Protein AF-A0A820HMF0-F1 (afdb_monomer_lite)

pLDDT: mean 74.09, std 16.1, range [28.45, 95.81]

Secondary structure (DSSP, 8-state):
-HHHHHHHHHSPPP-THHHHHHHH----------S-TTTTTSTT--GGGSPTTHHHHHHHHHHHHHHHHHHHTTS-TTSGGGPPPEEEEEETTTEEEEEEHHHHHHHHHHHHHHHHHHHHHHHHHHHHHHHH----S-SGGGGGGGSS-HHHHHHHHHHHHHHHHHHHHHHHHHHHHHHHHHHHHH-TTTT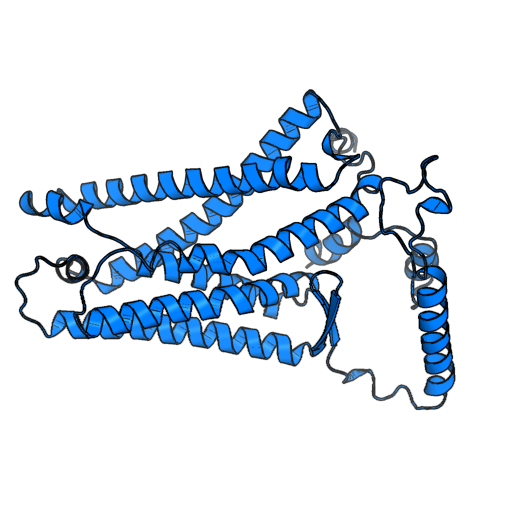TT-HHHHIIIIIHHHHHHHHHHHHHHHHHHHHHHHHHHHTS-GGGHHHHTT---HHHHHHHHHHHHHHHHHHHHHS--GGGHHHHHHHHHHHHHHHHHHHHHHHHHHTT----SHHHHHHHHHHTHHHHHHHHHHHHHHHHHHTTT--GGG-TTSTT--

Foldseek 3Di:
DVVLVCVVVLVDDDDPVCCCCVVPVDDDDDDDDFQFLLCPPHPNVDPVVDDPCPVVVVVVVVVVVVVCVVVCVPPDPPCPVPDFDWFWDDFVVPDTDIDGPVVLLVLLVVLLVLLVVLLVVLLVVLVVVLVPDPDPPLDQSNVLVVDPHSSVVLVVLLVLLLVLQVVLQVQLQVQLVVLLVVCCVVPPCPCLVPLLVNCVSRVVSSVVSSVVSSVVSVVVVLVVVLVVCVVPDPVCNVSSVVHDSPSSNLSSVSVNLSVLSVCVVPVPDSVSSLSSVLCVQSSVQSSVVSVVVVVCVVVVPDDDDDCSPVSNVVSVVSNVVRVSSVSSRVCSRCSNVPDVPVPPPPVPPD

Radius of gyration: 26.38 Å; chains: 1; bounding box: 62×55×85 Å

Structure (mmCIF, N/CA/C/O backbone):
data_AF-A0A820HMF0-F1
#
_entry.id   AF-A0A820HMF0-F1
#
loop_
_atom_site.group_PDB
_atom_site.id
_atom_site.type_symbol
_atom_site.label_atom_id
_atom_site.label_alt_id
_atom_site.label_comp_id
_atom_site.label_asym_id
_atom_site.label_entity_id
_atom_site.label_seq_id
_atom_site.pdbx_PDB_ins_code
_atom_site.Cartn_x
_atom_site.Cartn_y
_atom_site.Cartn_z
_atom_site.occupancy
_atom_site.B_iso_or_equiv
_atom_site.auth_seq_id
_atom_site.auth_comp_id
_atom_site.auth_asym_id
_atom_site.auth_atom_id
_atom_site.pdbx_PDB_model_num
ATOM 1 N N . ASN A 1 1 ? 4.683 21.284 10.804 1.00 40.94 1 ASN A N 1
ATOM 2 C CA . ASN A 1 1 ? 4.383 20.559 12.064 1.00 40.94 1 ASN A CA 1
ATOM 3 C C . ASN A 1 1 ? 3.043 20.885 12.728 1.00 40.94 1 ASN A C 1
ATOM 5 O O . ASN A 1 1 ? 2.486 19.985 13.337 1.00 40.94 1 ASN A O 1
ATOM 9 N N . VAL A 1 2 ? 2.450 22.075 12.557 1.00 35.31 2 VAL A N 1
ATOM 10 C CA . VAL A 1 2 ? 1.132 22.411 13.157 1.00 35.31 2 VAL A CA 1
ATOM 11 C C . VAL A 1 2 ? -0.047 21.632 12.541 1.00 35.31 2 VAL A C 1
ATOM 13 O O . VAL A 1 2 ? -0.986 21.273 13.243 1.00 35.31 2 VAL A O 1
ATOM 16 N N . ILE A 1 3 ? -0.001 21.328 11.239 1.00 30.17 3 ILE A N 1
ATOM 17 C CA . ILE A 1 3 ? -1.072 20.584 10.548 1.00 30.17 3 ILE A CA 1
ATOM 18 C C . ILE A 1 3 ? -1.089 19.110 10.990 1.00 30.17 3 ILE A C 1
ATOM 20 O O . ILE A 1 3 ? -2.144 18.587 11.332 1.00 30.17 3 ILE A O 1
ATOM 24 N N . LEU A 1 4 ? 0.081 18.470 11.093 1.00 29.92 4 LEU A N 1
ATOM 25 C CA . LEU A 1 4 ? 0.213 17.076 11.543 1.00 29.92 4 LEU A CA 1
ATOM 26 C C . LEU A 1 4 ? -0.151 16.876 13.022 1.00 29.92 4 LEU A C 1
ATOM 28 O O . LEU A 1 4 ? -0.721 15.848 13.355 1.00 29.92 4 LEU A O 1
ATOM 32 N N . GLN A 1 5 ? 0.087 17.864 13.892 1.00 33.44 5 GLN A N 1
ATOM 33 C CA . GLN A 1 5 ? -0.408 17.827 15.278 1.00 33.44 5 GLN A CA 1
ATOM 34 C C . GLN A 1 5 ? -1.926 18.027 15.378 1.00 33.44 5 GLN A C 1
ATOM 36 O O . GLN A 1 5 ? -2.546 17.580 16.340 1.00 33.44 5 GLN A O 1
ATOM 41 N N . LYS A 1 6 ? -2.540 18.696 14.392 1.00 34.31 6 LYS A N 1
ATOM 42 C CA . LYS A 1 6 ? -3.991 18.881 14.352 1.00 34.31 6 LYS A CA 1
ATOM 43 C C . LYS A 1 6 ? -4.713 17.656 13.811 1.00 34.31 6 LYS A C 1
ATOM 45 O O . LYS A 1 6 ? -5.769 17.374 14.344 1.00 34.31 6 LYS A O 1
ATOM 50 N N . ILE A 1 7 ? -4.175 16.910 12.845 1.00 34.53 7 ILE A N 1
ATOM 51 C CA . ILE A 1 7 ? -4.844 15.736 12.240 1.00 34.53 7 ILE A CA 1
ATOM 52 C C . ILE A 1 7 ? -5.387 14.715 13.275 1.00 34.53 7 ILE A C 1
ATOM 54 O O . ILE A 1 7 ? -6.556 14.348 13.153 1.00 34.53 7 ILE A O 1
ATOM 58 N N . PRO A 1 8 ? -4.657 14.334 14.348 1.00 40.34 8 PRO A N 1
ATOM 59 C CA . PRO A 1 8 ? -5.192 13.464 15.402 1.00 40.34 8 PRO A CA 1
ATOM 60 C C . PRO A 1 8 ? -6.440 14.028 16.094 1.00 40.34 8 PRO A C 1
ATOM 62 O O . PRO A 1 8 ? -7.288 13.279 16.560 1.00 40.34 8 PRO A O 1
ATOM 65 N N . ARG A 1 9 ? -6.579 15.357 16.148 1.00 43.09 9 ARG A N 1
ATOM 66 C CA . ARG A 1 9 ? -7.686 16.061 16.810 1.00 43.09 9 ARG A CA 1
ATOM 67 C C . ARG A 1 9 ? -9.017 15.938 16.058 1.00 43.09 9 ARG A C 1
ATOM 69 O O . ARG A 1 9 ? -10.054 16.088 16.685 1.00 43.09 9 ARG A O 1
ATOM 76 N N . TRP A 1 10 ? -8.993 15.676 14.748 1.00 39.88 10 TRP A N 1
ATOM 77 C CA . TRP A 1 10 ? -10.200 15.542 13.909 1.00 39.88 10 TRP A CA 1
ATOM 78 C C . TRP A 1 10 ? -10.740 14.110 13.897 1.00 39.88 10 TRP A C 1
ATOM 80 O O . TRP A 1 10 ? -11.904 13.897 13.584 1.00 39.88 10 TRP A O 1
ATOM 90 N N . LEU A 1 11 ? -9.889 13.143 14.244 1.00 42.03 11 LEU A N 1
ATOM 91 C CA . LEU A 1 11 ? -10.214 11.718 14.330 1.00 42.03 11 LEU A CA 1
ATOM 92 C C . LEU A 1 11 ? -10.430 11.250 15.779 1.00 42.03 11 LEU A C 1
ATOM 94 O O . LEU A 1 11 ? -10.715 10.076 16.000 1.00 42.03 11 LEU A O 1
ATOM 98 N N . ARG A 1 12 ? -10.263 12.138 16.771 1.00 52.38 12 ARG A N 1
ATOM 99 C CA . ARG A 1 12 ? -10.460 11.804 18.185 1.00 52.38 12 ARG A CA 1
ATOM 100 C C . ARG A 1 12 ? -11.949 11.671 18.493 1.00 52.38 12 ARG A C 1
ATOM 102 O O . ARG A 1 12 ? -12.708 12.630 18.358 1.00 52.38 12 ARG A O 1
ATOM 109 N N . PHE A 1 13 ? -12.329 10.476 18.932 1.00 57.34 13 PHE A N 1
ATOM 110 C CA . PHE A 1 13 ? -13.571 10.236 19.653 1.00 57.34 13 PHE A CA 1
ATOM 111 C C . PHE A 1 13 ? -13.609 11.132 20.894 1.00 57.34 13 PHE A C 1
ATOM 113 O O . PHE A 1 13 ? -12.585 11.266 21.563 1.00 57.34 13 PHE A O 1
ATOM 120 N N . ARG A 1 14 ? -14.761 11.758 21.162 1.00 66.12 14 ARG A N 1
ATOM 121 C CA . ARG A 1 14 ? -14.958 12.561 22.369 1.00 66.12 14 ARG A CA 1
ATOM 122 C C . ARG A 1 14 ? -15.615 11.723 23.451 1.00 66.12 14 ARG A C 1
ATOM 124 O O . ARG A 1 14 ? -16.719 11.229 23.243 1.00 66.12 14 ARG A O 1
ATOM 131 N N . SER A 1 15 ? -14.948 11.618 24.590 1.00 75.62 15 SER A N 1
ATOM 132 C CA . SER A 1 15 ? -15.437 10.948 25.794 1.00 75.62 15 SER A CA 1
ATOM 133 C C . SER A 1 15 ? -15.261 11.859 27.008 1.00 75.62 15 SER A C 1
ATOM 135 O O . SER A 1 15 ? -14.566 12.876 26.943 1.00 75.62 15 SER A O 1
ATOM 137 N N . ASP A 1 16 ? -15.844 11.483 28.144 1.00 79.25 16 ASP A N 1
ATOM 138 C CA . ASP A 1 16 ? -15.651 12.223 29.396 1.00 79.25 16 ASP A CA 1
ATOM 139 C C . ASP A 1 16 ? -14.173 12.261 29.824 1.00 79.25 16 ASP A C 1
ATOM 141 O O . ASP A 1 16 ? -13.738 13.204 30.492 1.00 79.25 16 ASP A O 1
ATOM 145 N N . TYR A 1 17 ? -13.362 11.291 29.379 1.00 79.69 17 TYR A N 1
ATOM 146 C CA . TYR A 1 17 ? -11.916 11.284 29.602 1.00 79.69 17 TYR A CA 1
ATOM 147 C C . TYR A 1 17 ? -11.216 12.511 28.998 1.00 79.69 17 TYR A C 1
ATOM 149 O O . TYR A 1 17 ? -10.240 13.007 29.571 1.00 79.69 17 TYR A O 1
ATOM 157 N N . ASP A 1 18 ? -11.732 13.070 27.898 1.00 74.25 18 ASP A N 1
ATOM 158 C CA . ASP A 1 18 ? -11.155 14.268 27.287 1.00 74.25 18 ASP A CA 1
ATOM 159 C C . ASP A 1 18 ? -11.161 15.467 28.235 1.00 74.25 18 ASP A C 1
ATOM 161 O O . ASP A 1 18 ? -10.236 16.275 28.178 1.00 74.25 18 ASP A O 1
ATOM 165 N N . ILE A 1 19 ? -12.143 15.581 29.135 1.00 81.06 19 ILE A N 1
ATOM 166 C CA . ILE A 1 19 ? -12.172 16.649 30.144 1.00 81.06 19 ILE A CA 1
ATOM 167 C C . ILE A 1 19 ? -10.981 16.485 31.095 1.00 81.06 19 ILE A C 1
ATOM 169 O O . ILE A 1 19 ? -10.260 17.442 31.375 1.00 81.06 19 ILE A O 1
ATOM 173 N N . PHE A 1 20 ? -10.705 15.263 31.548 1.00 79.50 20 PHE A N 1
ATOM 174 C CA . PHE A 1 20 ? -9.585 14.984 32.449 1.00 79.50 20 PHE A CA 1
ATOM 175 C C . PHE A 1 20 ? -8.221 15.183 31.781 1.00 79.50 20 PHE A C 1
ATOM 177 O O . PHE A 1 20 ? -7.299 15.721 32.401 1.00 79.50 20 PHE A O 1
ATOM 184 N N . ASN A 1 21 ? -8.098 14.806 30.511 1.00 76.75 21 ASN A N 1
ATOM 185 C CA . ASN A 1 21 ? -6.862 14.965 29.757 1.00 76.75 21 ASN A CA 1
ATOM 186 C C . ASN A 1 21 ? -6.623 16.430 29.346 1.00 76.75 21 ASN A C 1
ATOM 188 O O . ASN A 1 21 ? -5.558 16.984 29.602 1.00 76.75 21 ASN A O 1
ATOM 192 N N . LEU A 1 22 ? -7.617 17.090 28.741 1.00 73.06 22 LEU A N 1
ATOM 193 C CA . LEU A 1 22 ? -7.471 18.441 28.183 1.00 73.06 22 LEU A CA 1
ATOM 194 C C . LEU A 1 22 ? -7.542 19.541 29.240 1.00 73.06 22 LEU A 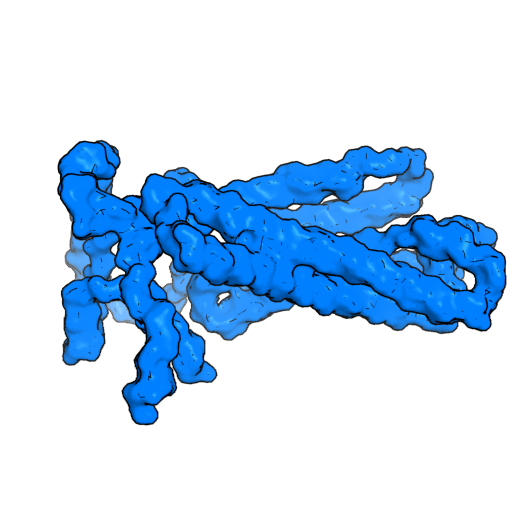C 1
ATOM 196 O O . LEU A 1 22 ? -6.809 20.521 29.128 1.00 73.06 22 LEU A O 1
ATOM 200 N N . SER A 1 23 ? -8.432 19.419 30.228 1.00 76.38 23 SER A N 1
ATOM 201 C CA . SER A 1 23 ? -8.633 20.471 31.234 1.00 76.38 23 SER A CA 1
ATOM 202 C C . SER A 1 23 ? -7.718 20.314 32.443 1.00 76.38 23 SER A C 1
ATOM 204 O O . SER A 1 23 ? -7.422 21.306 33.103 1.00 76.38 23 SER A O 1
ATOM 206 N N . TYR A 1 24 ? -7.252 19.094 32.729 1.00 73.31 24 TYR A N 1
ATOM 207 C CA . TYR A 1 24 ? -6.488 18.804 33.946 1.00 73.31 24 TYR A CA 1
ATOM 208 C C . TYR A 1 24 ? -5.139 18.118 33.701 1.00 73.31 24 TYR A C 1
ATOM 210 O O . TYR A 1 24 ? -4.469 17.767 34.673 1.00 73.31 24 TYR A O 1
ATOM 218 N N . SER A 1 25 ? -4.723 17.931 32.441 1.00 76.94 25 SER A N 1
ATOM 219 C CA . SER A 1 25 ? -3.448 17.296 32.062 1.00 76.94 25 SER A CA 1
ATOM 220 C C . SER A 1 25 ? -3.212 15.940 32.740 1.00 76.94 25 SER A C 1
ATOM 222 O O . SER A 1 25 ? -2.073 15.575 33.037 1.00 76.94 25 SER A O 1
ATOM 224 N N . ARG A 1 26 ? -4.286 15.192 33.034 1.00 74.06 26 ARG A N 1
ATOM 225 C CA . ARG A 1 26 ? -4.184 13.882 33.683 1.00 74.06 26 ARG A CA 1
ATOM 226 C C . ARG A 1 26 ? -4.002 12.788 32.642 1.00 74.06 26 ARG A C 1
ATOM 228 O O . ARG A 1 26 ? -4.791 12.674 31.708 1.00 74.06 26 ARG A O 1
ATOM 235 N N . LEU A 1 27 ? -2.975 11.969 32.848 1.00 75.19 27 LEU A N 1
ATOM 236 C CA . LEU A 1 27 ? -2.747 10.744 32.091 1.00 75.19 27 LEU A CA 1
ATOM 237 C C . LEU A 1 27 ? -3.601 9.614 32.676 1.00 75.19 27 LEU A C 1
ATOM 239 O O . LEU A 1 27 ? -3.698 9.460 33.893 1.00 75.19 27 LEU A O 1
ATOM 243 N N . GLY A 1 28 ? -4.205 8.823 31.802 1.00 74.44 28 GLY A N 1
ATOM 244 C CA . GLY A 1 28 ? -5.066 7.704 32.146 1.00 74.44 28 GLY A CA 1
ATOM 245 C C . GLY A 1 28 ? -5.402 6.858 30.922 1.00 74.44 28 GLY A C 1
ATOM 246 O O . GLY A 1 28 ? -4.930 7.115 29.811 1.00 74.44 28 GLY A O 1
ATOM 247 N N . TYR A 1 29 ? -6.217 5.836 31.153 1.00 79.88 29 TYR A N 1
ATOM 248 C CA . TYR A 1 29 ? -6.711 4.939 30.118 1.00 79.88 29 TYR A CA 1
ATOM 249 C C . TYR A 1 29 ? -8.198 5.205 29.880 1.00 79.88 29 TYR A C 1
ATOM 251 O O . TYR A 1 29 ? -8.962 5.305 30.838 1.00 79.88 29 TYR A O 1
ATOM 259 N N . ASP A 1 30 ? -8.588 5.309 28.610 1.00 79.62 30 ASP A N 1
ATOM 260 C CA . ASP A 1 30 ? -9.980 5.444 28.177 1.00 79.62 30 ASP A CA 1
ATOM 261 C C . ASP A 1 30 ? -10.401 4.153 27.474 1.00 79.62 30 ASP A C 1
ATOM 263 O O . ASP A 1 30 ? -9.835 3.790 26.438 1.00 79.62 30 ASP A O 1
ATOM 267 N N . PHE A 1 31 ? -11.348 3.431 28.070 1.00 79.81 31 PHE A N 1
ATOM 268 C CA . PHE A 1 31 ? -11.840 2.159 27.555 1.00 79.81 31 PHE A CA 1
ATOM 269 C C . PHE A 1 31 ? -13.285 2.320 27.103 1.00 79.81 31 PHE A C 1
ATOM 271 O O . PHE A 1 31 ? -14.170 2.608 27.905 1.00 79.81 31 PHE A O 1
ATOM 278 N N . GLY A 1 32 ? -13.530 2.062 25.823 1.00 73.00 32 GLY A N 1
ATOM 279 C CA . GLY A 1 32 ? -14.869 2.006 25.256 1.00 73.00 32 GLY A CA 1
ATOM 280 C C . GLY A 1 32 ? -14.983 0.837 24.292 1.00 73.00 32 GLY A C 1
ATOM 281 O O . GLY A 1 32 ? -14.094 0.614 23.468 1.00 73.00 32 GLY A O 1
ATOM 282 N N . TYR A 1 33 ? -16.070 0.076 24.404 1.00 70.88 33 TYR A N 1
ATOM 283 C CA . TYR A 1 33 ? -16.374 -0.996 23.466 1.00 70.88 33 TYR A CA 1
ATOM 284 C C . TYR A 1 33 ? -17.399 -0.510 22.445 1.00 70.88 33 TYR A C 1
ATOM 286 O O . TYR A 1 33 ? -18.558 -0.283 22.780 1.00 70.88 33 TYR A O 1
ATOM 294 N N . PHE A 1 34 ? -16.969 -0.385 21.190 1.00 67.50 34 PHE A N 1
ATOM 295 C CA . PHE A 1 34 ? -17.828 0.006 20.075 1.00 67.50 34 PHE A CA 1
ATOM 296 C C . PHE A 1 34 ? -17.517 -0.896 18.874 1.00 67.50 34 PHE A C 1
ATOM 298 O O . PHE A 1 34 ? -16.512 -0.707 18.192 1.00 67.50 34 PHE A O 1
ATOM 305 N N . LEU A 1 35 ? -18.341 -1.922 18.641 1.00 64.06 35 LEU A N 1
ATOM 306 C CA . LEU A 1 35 ? -18.174 -2.846 17.505 1.00 64.06 35 LEU A CA 1
ATOM 307 C C . LEU A 1 35 ? -19.028 -2.437 16.298 1.00 64.06 35 LEU A C 1
ATOM 309 O O . LEU A 1 35 ? -18.609 -2.604 15.150 1.00 64.06 35 LEU A O 1
ATOM 313 N N . ASP A 1 36 ? -20.223 -1.913 16.564 1.00 71.00 36 ASP A N 1
ATOM 314 C CA . ASP A 1 36 ? -21.151 -1.457 15.542 1.00 71.00 36 ASP A CA 1
ATOM 315 C C . ASP A 1 36 ? -21.693 -0.083 15.907 1.00 71.00 36 ASP A C 1
ATOM 317 O O . ASP A 1 36 ? -22.563 0.085 16.760 1.00 71.00 36 ASP A O 1
ATOM 321 N N . GLY A 1 37 ? -21.145 0.932 15.257 1.00 70.44 37 GLY A N 1
ATOM 322 C CA . GLY A 1 37 ? -21.612 2.280 15.459 1.00 70.44 37 GLY A CA 1
ATOM 323 C C . GLY A 1 37 ? -23.018 2.523 14.892 1.00 70.44 37 GLY A C 1
ATOM 324 O O . GLY A 1 37 ? -23.615 3.538 15.226 1.00 70.44 37 GLY A O 1
ATOM 325 N N . TYR A 1 38 ? -23.573 1.615 14.078 1.00 73.94 38 TYR A N 1
ATOM 326 C CA . TYR A 1 38 ? -24.961 1.713 13.613 1.00 73.94 38 TYR A CA 1
ATOM 327 C C . TYR A 1 38 ? -25.973 1.546 14.752 1.00 73.94 38 TYR A C 1
ATOM 329 O O . TYR A 1 38 ? -27.027 2.177 14.733 1.00 73.94 38 TYR A O 1
ATOM 337 N N . THR A 1 39 ? -25.670 0.707 15.746 1.00 78.25 39 THR A N 1
ATOM 338 C CA . THR A 1 39 ? -26.584 0.475 16.872 1.00 78.25 39 THR A CA 1
ATOM 339 C C . THR A 1 39 ? -26.446 1.540 17.950 1.00 78.25 39 THR A C 1
ATOM 341 O O . THR A 1 39 ? -27.427 1.860 18.616 1.00 78.25 39 THR A O 1
ATOM 344 N N . TYR A 1 40 ? -25.259 2.130 18.086 1.00 77.00 40 TYR A N 1
ATOM 345 C CA . TYR A 1 40 ? -24.947 3.138 19.095 1.00 77.00 40 TYR A CA 1
ATOM 346 C C . TYR A 1 40 ? -25.886 4.358 19.031 1.00 77.00 40 TYR A C 1
ATOM 348 O O . TYR A 1 40 ? -26.093 4.934 17.965 1.00 77.00 40 TYR A O 1
ATOM 356 N N . HIS A 1 41 ? -26.447 4.767 20.175 1.00 78.38 41 HIS A N 1
ATOM 357 C CA . HIS A 1 41 ? -27.465 5.832 20.278 1.00 78.38 41 HIS A CA 1
ATOM 358 C C . HIS A 1 41 ? -28.727 5.617 19.420 1.00 78.38 41 HIS A C 1
ATOM 360 O O . HIS A 1 41 ? -29.417 6.574 19.060 1.00 78.38 41 HIS A O 1
ATOM 366 N N . THR A 1 42 ? -29.077 4.366 19.121 1.00 80.81 42 THR A N 1
ATOM 367 C CA . THR A 1 42 ? -30.335 4.022 18.446 1.00 80.81 42 THR A CA 1
ATOM 368 C C . THR A 1 42 ? -31.156 3.042 19.288 1.00 80.81 42 THR A C 1
ATOM 370 O O . THR A 1 42 ? -30.615 2.397 20.185 1.00 80.81 42 THR A O 1
ATOM 373 N N . PRO A 1 43 ? -32.451 2.840 18.982 1.00 86.31 43 PRO A N 1
ATOM 374 C CA . PRO A 1 43 ? -33.259 1.795 19.622 1.00 86.31 43 PRO A CA 1
ATOM 375 C C . PRO A 1 43 ? -32.742 0.360 19.407 1.00 86.31 43 PRO A C 1
ATOM 377 O O . PRO A 1 43 ? -33.262 -0.573 20.020 1.00 86.31 43 PRO A O 1
ATOM 380 N N . LEU A 1 44 ? -31.762 0.171 18.513 1.00 84.44 44 LEU A N 1
ATOM 381 C CA . LEU A 1 44 ? -31.105 -1.110 18.257 1.00 84.44 44 LEU A CA 1
ATOM 382 C C . LEU A 1 44 ? -29.990 -1.413 19.268 1.00 84.44 44 LEU A C 1
ATOM 384 O O . LEU A 1 44 ? -29.454 -2.517 19.241 1.00 84.44 44 LEU A O 1
ATOM 388 N N . ASP A 1 45 ? -29.644 -0.475 20.155 1.00 85.69 45 ASP A N 1
ATOM 389 C CA . ASP A 1 45 ? -28.688 -0.688 21.246 1.00 85.69 45 ASP A CA 1
ATOM 390 C C . ASP A 1 45 ? -29.304 -1.562 22.353 1.00 85.69 45 ASP A C 1
ATOM 392 O O . ASP A 1 45 ? -29.787 -1.088 23.381 1.00 85.69 45 ASP A O 1
ATOM 396 N N . GLN A 1 46 ? -29.397 -2.862 22.078 1.00 87.75 46 GLN A N 1
ATOM 397 C CA . GLN A 1 46 ? -30.081 -3.850 22.911 1.00 87.75 46 GLN A CA 1
ATOM 398 C C . GLN A 1 46 ? -29.104 -4.919 23.397 1.00 87.75 46 GLN A C 1
ATOM 400 O O . GLN A 1 46 ? -28.117 -5.216 22.740 1.00 87.75 46 GLN A O 1
ATOM 405 N N . LEU A 1 47 ? -29.418 -5.599 24.504 1.00 85.38 47 LEU A N 1
ATOM 406 C CA . LEU A 1 47 ? -28.573 -6.677 25.044 1.00 85.38 47 LEU A CA 1
ATOM 407 C C . LEU A 1 47 ? -28.244 -7.778 24.019 1.00 85.38 47 LEU A C 1
ATOM 409 O O . LEU A 1 47 ? -27.177 -8.379 24.085 1.00 85.38 47 LEU A O 1
ATOM 413 N N . SER A 1 48 ? -29.129 -8.020 23.050 1.00 84.12 48 SER A N 1
ATOM 414 C CA . SER A 1 48 ? -28.922 -8.998 21.979 1.00 84.12 48 SER A CA 1
ATOM 415 C C . SER A 1 48 ? -27.809 -8.635 20.990 1.00 84.12 48 SER A C 1
ATOM 417 O O . SER A 1 48 ? -27.371 -9.510 20.247 1.00 84.12 48 SER A O 1
ATOM 419 N N . THR A 1 49 ? -27.357 -7.376 20.934 1.00 78.94 49 THR A N 1
ATOM 420 C CA . THR A 1 49 ? -26.250 -6.956 20.054 1.00 78.94 49 THR A CA 1
ATOM 421 C C . THR A 1 49 ? -24.878 -7.211 20.676 1.00 78.94 49 THR A C 1
ATOM 423 O O . THR A 1 49 ? -23.877 -7.260 19.956 1.00 78.94 49 THR A O 1
ATOM 426 N N . PHE A 1 50 ? -24.813 -7.435 21.993 1.00 79.88 50 PHE A N 1
ATOM 427 C CA . PHE A 1 50 ? -23.571 -7.785 22.667 1.00 79.88 50 PHE A CA 1
ATOM 428 C C . PHE A 1 50 ? -23.136 -9.196 22.283 1.00 79.88 50 PHE A C 1
ATOM 430 O O . PHE A 1 50 ? -23.852 -10.180 22.478 1.00 79.88 50 PHE A O 1
ATOM 437 N N . LYS A 1 51 ? -21.906 -9.314 21.779 1.00 80.81 51 LYS A N 1
ATOM 438 C CA . LYS A 1 51 ? -21.291 -10.622 21.575 1.00 80.81 51 LYS A CA 1
ATOM 439 C C . LYS A 1 51 ? -21.043 -11.269 22.941 1.00 80.81 51 LYS A C 1
ATOM 441 O O . LYS A 1 51 ? -20.462 -10.658 23.839 1.00 80.81 51 LYS A O 1
ATOM 446 N N . GLN A 1 52 ? -21.471 -12.520 23.081 1.00 83.62 52 GLN A N 1
ATOM 447 C CA . GLN A 1 52 ? -21.268 -13.292 24.303 1.00 83.62 52 GLN A CA 1
ATOM 448 C C . GLN A 1 52 ? -19.775 -13.355 24.663 1.00 83.62 52 GLN A C 1
ATOM 450 O O . GLN A 1 52 ? -18.929 -13.537 23.788 1.00 83.62 52 GLN A O 1
ATOM 455 N N . GLY A 1 53 ? -19.468 -13.178 25.948 1.00 84.38 53 GLY A N 1
ATOM 456 C CA . GLY A 1 53 ? -18.099 -13.168 26.471 1.00 84.38 53 GLY A CA 1
ATOM 457 C C . GLY A 1 53 ? -17.430 -11.793 26.495 1.00 84.38 53 GLY A C 1
ATOM 458 O O . GLY A 1 53 ? -16.586 -11.577 27.347 1.00 84.38 53 GLY A O 1
ATOM 459 N N . VAL A 1 54 ? -17.861 -10.814 25.688 1.00 84.00 54 VAL A N 1
ATOM 460 C CA . VAL A 1 54 ? -17.164 -9.511 25.583 1.00 84.00 54 VAL A CA 1
ATOM 461 C C . VAL A 1 54 ? -17.035 -8.778 26.918 1.00 84.00 54 VAL A C 1
ATOM 463 O O . VAL A 1 54 ? -15.977 -8.234 27.218 1.00 84.00 54 VAL A O 1
ATOM 466 N N . ILE A 1 55 ? -18.101 -8.753 27.721 1.00 85.31 55 ILE A N 1
ATOM 467 C CA . ILE A 1 55 ? -18.078 -8.087 29.032 1.00 85.31 55 ILE A CA 1
ATOM 468 C C . ILE A 1 55 ? -17.147 -8.833 29.997 1.00 85.31 55 ILE A C 1
ATOM 470 O O . ILE A 1 55 ? -16.420 -8.194 30.753 1.00 85.31 55 ILE A O 1
ATOM 474 N N . GLN A 1 56 ? -17.139 -10.169 29.939 1.00 91.19 56 GLN A N 1
ATOM 475 C CA . GLN A 1 56 ? -16.257 -10.997 30.760 1.00 91.19 56 GLN A CA 1
ATOM 476 C C . GLN A 1 56 ? -14.795 -10.779 30.365 1.00 91.19 56 GLN A C 1
ATOM 478 O O . GLN A 1 56 ? -13.984 -10.446 31.219 1.00 91.19 56 GLN A O 1
ATOM 483 N N . ASP A 1 57 ? -14.486 -10.852 29.069 1.00 87.31 57 ASP A N 1
ATOM 484 C CA . ASP A 1 57 ? -13.144 -10.633 28.532 1.00 87.31 57 ASP A CA 1
ATOM 485 C C . ASP A 1 57 ? -12.630 -9.229 28.884 1.00 87.31 57 ASP A C 1
ATOM 487 O O . ASP A 1 57 ? -11.470 -9.055 29.258 1.00 87.31 57 ASP A O 1
ATOM 491 N N . LEU A 1 58 ? -13.486 -8.204 28.788 1.00 87.44 58 LEU A N 1
ATOM 492 C CA . LEU A 1 58 ? -13.143 -6.847 29.210 1.00 87.44 58 LEU A CA 1
ATOM 493 C C . LEU A 1 58 ? -12.835 -6.797 30.711 1.00 87.44 58 LEU A C 1
ATOM 495 O O . LEU A 1 58 ? -11.826 -6.214 31.102 1.00 87.44 58 LEU A O 1
ATOM 499 N N . GLY A 1 59 ? -13.681 -7.415 31.537 1.00 91.31 59 GLY A N 1
ATOM 500 C CA . GLY A 1 59 ? -13.492 -7.494 32.983 1.00 91.31 59 GLY A CA 1
ATOM 501 C C . GLY A 1 59 ? -12.186 -8.187 33.367 1.00 91.31 59 GLY A C 1
ATOM 502 O O . GLY A 1 59 ? -11.419 -7.637 34.154 1.00 91.31 59 GLY A O 1
ATOM 503 N N . ASP A 1 60 ? -11.893 -9.338 32.764 1.00 92.56 60 ASP A N 1
ATOM 504 C CA . ASP A 1 60 ? -10.683 -10.119 33.027 1.00 92.56 60 ASP A CA 1
ATOM 505 C C . ASP A 1 60 ? -9.422 -9.344 32.613 1.00 92.56 60 ASP A C 1
ATOM 507 O O . ASP A 1 60 ? -8.464 -9.240 33.385 1.00 92.56 60 ASP A O 1
ATOM 511 N N . ASN A 1 61 ? -9.445 -8.709 31.436 1.00 89.56 61 ASN A N 1
ATOM 512 C CA . ASN A 1 61 ? -8.344 -7.870 30.959 1.00 89.56 61 ASN A CA 1
ATOM 513 C C . ASN A 1 61 ? -8.117 -6.645 31.859 1.00 89.56 61 ASN A C 1
ATOM 515 O O . ASN A 1 61 ? -6.975 -6.332 32.206 1.00 89.56 61 ASN A O 1
ATOM 519 N N . LEU A 1 62 ? -9.191 -5.962 32.271 1.00 91.25 62 LEU A N 1
ATOM 520 C CA . LEU A 1 62 ? -9.108 -4.818 33.181 1.00 91.25 62 LEU A CA 1
ATOM 521 C C . LEU A 1 62 ? -8.616 -5.234 34.567 1.00 91.25 62 LEU A C 1
ATOM 523 O O . LEU A 1 62 ? -7.790 -4.535 35.148 1.00 91.25 62 LEU A O 1
ATOM 527 N N . ALA A 1 63 ? -9.074 -6.371 35.090 1.00 92.69 63 ALA A N 1
ATOM 528 C CA . ALA A 1 63 ? -8.637 -6.884 36.382 1.00 92.69 63 ALA A CA 1
ATOM 529 C C . ALA A 1 63 ? -7.131 -7.175 36.387 1.00 92.69 63 ALA A C 1
ATOM 531 O O . ALA A 1 63 ? -6.433 -6.788 37.327 1.00 92.69 63 ALA A O 1
ATOM 532 N N . ILE A 1 64 ? -6.613 -7.796 35.321 1.00 91.06 64 ILE A N 1
ATOM 533 C CA . ILE A 1 64 ? -5.176 -8.043 35.151 1.00 91.06 64 ILE A CA 1
ATOM 534 C C . ILE A 1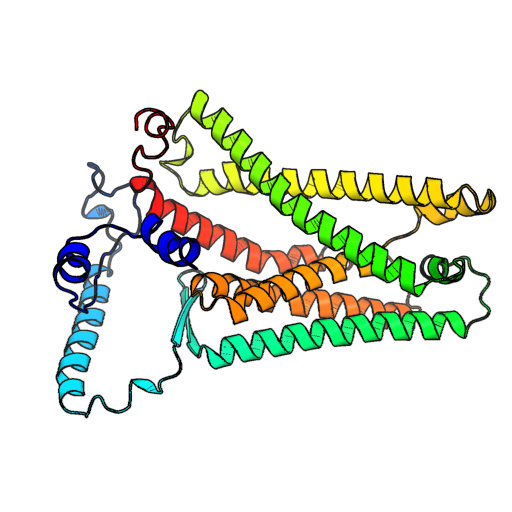 64 ? -4.408 -6.722 35.058 1.00 91.06 64 ILE A C 1
ATOM 536 O O . ILE A 1 64 ? -3.417 -6.549 35.765 1.00 91.06 64 ILE A O 1
ATOM 540 N N . LEU A 1 65 ? -4.875 -5.771 34.242 1.00 87.81 65 LEU A N 1
ATOM 541 C CA . LEU A 1 65 ? -4.241 -4.459 34.105 1.00 87.81 65 LEU A CA 1
ATOM 542 C C . LEU A 1 65 ? -4.173 -3.720 35.447 1.00 87.81 65 LEU A C 1
ATOM 544 O O . LEU A 1 65 ? -3.106 -3.256 35.840 1.00 87.81 65 LEU A O 1
ATOM 548 N N . ILE A 1 66 ? -5.294 -3.631 36.166 1.00 89.75 66 ILE A N 1
ATOM 549 C CA . ILE A 1 66 ? -5.372 -2.971 37.474 1.00 89.75 66 ILE A CA 1
ATOM 550 C C . ILE A 1 66 ? -4.434 -3.660 38.462 1.00 89.75 66 ILE A C 1
ATOM 552 O O . ILE A 1 66 ? -3.677 -2.988 39.160 1.00 89.75 66 ILE A O 1
ATOM 556 N N . ARG A 1 67 ? -4.440 -4.997 38.503 1.00 90.12 67 ARG A N 1
ATOM 557 C CA . ARG A 1 67 ? -3.544 -5.766 39.368 1.00 90.12 67 ARG A CA 1
ATOM 558 C C . ARG A 1 67 ? -2.081 -5.465 39.053 1.00 90.12 67 ARG A C 1
ATOM 560 O O . ARG A 1 67 ? -1.324 -5.212 39.983 1.00 90.12 67 ARG A O 1
ATOM 567 N N . ASN A 1 68 ? -1.695 -5.438 37.780 1.00 86.19 68 ASN A N 1
ATOM 568 C CA . ASN A 1 68 ? -0.325 -5.130 37.376 1.00 86.19 68 ASN A CA 1
ATOM 569 C C . ASN A 1 68 ? 0.064 -3.697 37.743 1.00 86.19 68 ASN A C 1
ATOM 571 O O . ASN A 1 68 ? 1.100 -3.514 38.362 1.00 86.19 68 ASN A O 1
ATOM 575 N N . ILE A 1 69 ? -0.793 -2.701 37.490 1.00 84.44 69 ILE A N 1
ATOM 576 C CA . ILE A 1 69 ? -0.542 -1.306 37.893 1.00 84.44 69 ILE A CA 1
ATOM 577 C C . ILE A 1 69 ? -0.347 -1.195 39.412 1.00 84.44 69 ILE A C 1
ATOM 579 O O . ILE A 1 69 ? 0.532 -0.473 39.881 1.00 84.44 69 ILE A O 1
ATOM 583 N N . LEU A 1 70 ? -1.160 -1.905 40.200 1.00 85.62 70 LEU A N 1
ATOM 584 C CA . LEU A 1 70 ? -1.059 -1.894 41.660 1.00 85.62 70 LEU A CA 1
ATOM 585 C C . LEU A 1 70 ? 0.195 -2.620 42.171 1.00 85.62 70 LEU A C 1
ATOM 587 O O . LEU A 1 70 ? 0.759 -2.195 43.177 1.00 85.62 70 LEU A O 1
ATOM 591 N N . LEU A 1 71 ? 0.638 -3.683 41.490 1.00 83.12 71 LEU A N 1
ATOM 592 C CA . LEU A 1 71 ? 1.840 -4.450 41.838 1.00 83.12 71 LEU A CA 1
ATOM 593 C C . LEU A 1 71 ? 3.138 -3.752 41.392 1.00 83.12 71 LEU A C 1
ATOM 595 O O . LEU A 1 71 ? 4.088 -3.683 42.172 1.00 83.12 71 LEU A O 1
ATOM 599 N N . GLU A 1 72 ? 3.177 -3.202 40.175 1.00 68.88 72 GLU A N 1
ATOM 600 C CA . GLU A 1 72 ? 4.322 -2.476 39.599 1.00 68.88 72 GLU A CA 1
ATOM 601 C C . GLU A 1 72 ? 4.581 -1.138 40.290 1.00 68.88 72 GLU A C 1
ATOM 603 O O . GLU A 1 72 ? 5.705 -0.649 40.266 1.00 68.88 72 GLU A O 1
ATOM 608 N N . ARG A 1 73 ? 3.597 -0.575 41.003 1.00 57.75 73 ARG A N 1
ATOM 609 C CA . ARG A 1 73 ? 3.789 0.624 41.838 1.00 57.75 73 ARG A CA 1
ATOM 610 C C . ARG A 1 73 ? 4.901 0.464 42.892 1.00 57.75 73 ARG A C 1
ATOM 612 O O . ARG A 1 73 ? 5.380 1.469 43.412 1.00 57.75 73 ARG A O 1
ATOM 619 N N . ASN A 1 74 ? 5.318 -0.772 43.189 1.00 54.12 74 ASN A N 1
ATOM 620 C CA . ASN A 1 74 ? 6.416 -1.091 44.105 1.00 54.12 74 ASN A CA 1
ATOM 621 C C . ASN A 1 74 ? 7.799 -1.206 43.429 1.00 54.12 74 ASN A C 1
ATOM 623 O O . ASN A 1 74 ? 8.801 -1.286 44.137 1.00 54.12 74 ASN A O 1
ATOM 627 N N . GLN A 1 75 ? 7.886 -1.214 42.095 1.00 56.06 75 GLN A N 1
ATOM 628 C CA . GLN A 1 75 ? 9.149 -1.217 41.350 1.00 56.06 75 GLN A CA 1
ATOM 629 C C . GLN A 1 75 ? 9.371 0.169 40.730 1.00 56.06 75 GLN A C 1
ATOM 631 O O . GLN A 1 75 ? 8.478 0.753 40.124 1.00 56.06 75 GLN A O 1
ATOM 636 N N . GLN A 1 76 ? 10.548 0.749 40.967 1.00 51.91 76 GLN A N 1
ATOM 637 C CA . GLN A 1 76 ? 10.861 2.129 40.597 1.00 51.91 76 GLN A CA 1
ATOM 638 C C . GLN A 1 76 ? 10.633 2.394 39.101 1.00 51.91 76 GLN A C 1
ATOM 640 O O . GLN A 1 76 ? 11.253 1.781 38.238 1.00 51.91 76 GLN A O 1
ATOM 645 N N . ILE A 1 77 ? 9.791 3.392 38.823 1.00 54.84 77 ILE A N 1
ATOM 646 C CA . ILE A 1 77 ? 9.485 3.990 37.514 1.00 54.84 77 ILE A CA 1
ATOM 647 C C . ILE A 1 77 ? 10.686 4.832 37.022 1.00 54.84 77 ILE A C 1
ATOM 649 O O . ILE A 1 77 ? 10.548 6.005 36.693 1.00 54.84 77 ILE A O 1
ATOM 653 N N . ASN A 1 78 ? 11.895 4.272 37.030 1.00 51.44 78 ASN A N 1
ATOM 654 C CA . ASN A 1 78 ? 13.100 4.971 36.566 1.00 51.44 78 ASN A CA 1
ATOM 655 C C . ASN A 1 78 ? 13.562 4.498 35.174 1.00 51.44 78 ASN A C 1
ATOM 657 O O . ASN A 1 78 ? 14.236 5.259 34.489 1.00 51.44 78 ASN A O 1
ATOM 661 N N . ASP A 1 79 ? 13.109 3.327 34.704 1.00 53.03 79 ASP A N 1
ATOM 662 C CA . ASP A 1 79 ? 13.561 2.721 33.434 1.00 53.03 79 ASP A CA 1
ATOM 663 C C . ASP A 1 79 ? 12.598 2.920 32.240 1.00 53.03 79 ASP A C 1
ATOM 665 O O . ASP A 1 79 ? 12.875 2.479 31.126 1.00 53.03 79 ASP A O 1
ATOM 669 N N . ILE A 1 80 ? 11.454 3.595 32.424 1.00 56.34 80 ILE A N 1
ATOM 670 C CA . ILE A 1 80 ? 10.418 3.718 31.371 1.00 56.34 80 ILE A CA 1
ATOM 671 C C . ILE A 1 80 ? 10.873 4.608 30.198 1.00 56.34 80 ILE A C 1
ATOM 673 O O . ILE A 1 80 ? 10.399 4.443 29.075 1.00 56.34 80 ILE A O 1
ATOM 677 N N . ASN A 1 81 ? 11.819 5.522 30.425 1.00 55.22 81 ASN A N 1
ATOM 678 C CA . ASN A 1 81 ? 12.248 6.479 29.402 1.00 55.22 81 ASN A CA 1
ATOM 679 C C . ASN A 1 81 ? 13.087 5.852 28.268 1.00 55.22 81 ASN A C 1
ATOM 681 O O . ASN A 1 81 ? 13.155 6.451 27.197 1.00 55.22 81 ASN A O 1
ATOM 685 N N . ASP A 1 82 ? 13.642 4.649 28.462 1.00 58.88 82 ASP A N 1
ATOM 686 C CA . ASP A 1 82 ? 14.464 3.939 27.464 1.00 58.88 82 ASP A CA 1
ATOM 687 C C . ASP A 1 82 ? 13.739 2.749 26.801 1.00 58.88 82 ASP A C 1
ATOM 689 O O . ASP A 1 82 ? 14.323 2.006 26.003 1.00 58.88 82 ASP A O 1
ATOM 693 N N . ALA A 1 83 ? 12.452 2.544 27.100 1.00 71.31 83 ALA A N 1
ATOM 694 C CA . ALA A 1 83 ? 11.693 1.429 26.549 1.00 71.31 83 ALA A CA 1
ATOM 695 C C . ALA A 1 83 ? 11.332 1.665 25.069 1.00 71.31 83 ALA A C 1
ATOM 697 O O . ALA A 1 83 ? 10.574 2.573 24.724 1.00 71.31 83 ALA A O 1
ATOM 698 N N . ASP A 1 84 ? 11.852 0.807 24.186 1.00 78.81 84 ASP A N 1
ATOM 699 C CA . ASP A 1 84 ? 11.519 0.796 22.756 1.00 78.81 84 ASP A CA 1
ATOM 700 C C . ASP A 1 84 ? 10.000 0.609 22.556 1.00 78.81 84 ASP A C 1
ATOM 702 O O . ASP A 1 84 ? 9.461 -0.424 22.977 1.00 78.81 84 ASP A O 1
ATOM 706 N N . PRO A 1 85 ? 9.293 1.575 21.933 1.00 81.00 85 PRO A N 1
ATOM 707 C CA . PRO A 1 85 ? 7.844 1.532 21.810 1.00 81.00 85 PRO A CA 1
ATOM 708 C C . PRO A 1 85 ? 7.349 0.249 21.143 1.00 81.00 85 PRO A C 1
ATOM 710 O O . PRO A 1 85 ? 7.861 -0.178 20.105 1.00 81.00 85 PRO A O 1
ATOM 713 N N . LEU A 1 86 ? 6.302 -0.346 21.712 1.00 82.69 86 LEU A N 1
ATOM 714 C CA . LEU A 1 86 ? 5.630 -1.500 21.123 1.00 82.69 86 LEU A CA 1
ATOM 715 C C . LEU A 1 86 ? 4.527 -1.049 20.167 1.00 82.69 86 LEU A C 1
ATOM 717 O O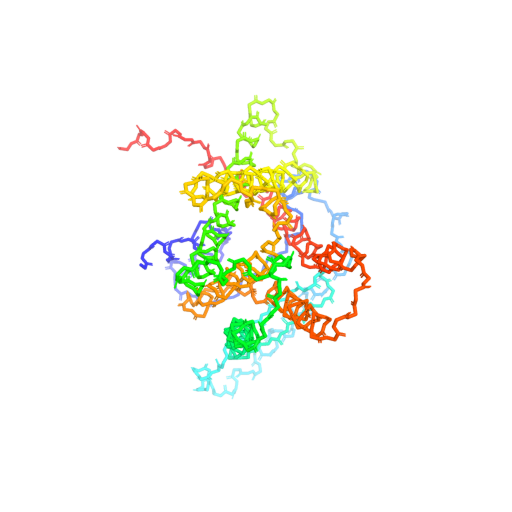 . LEU A 1 86 ? 3.754 -0.133 20.452 1.00 82.69 86 LEU A O 1
ATOM 721 N N . ILE A 1 87 ? 4.454 -1.725 19.027 1.00 79.56 87 ILE A N 1
ATOM 722 C CA . ILE A 1 87 ? 3.391 -1.591 18.043 1.00 79.56 87 ILE A CA 1
ATOM 723 C C . ILE A 1 87 ? 2.470 -2.788 18.209 1.00 79.56 87 ILE A C 1
ATOM 725 O O . ILE A 1 87 ? 2.909 -3.939 18.159 1.00 79.56 87 ILE A O 1
ATOM 729 N N . TYR A 1 88 ? 1.189 -2.488 18.374 1.00 80.56 88 TYR A N 1
ATOM 730 C CA . TYR A 1 88 ? 0.120 -3.466 18.459 1.00 80.56 88 TYR A CA 1
ATOM 731 C C . TYR A 1 88 ? -0.673 -3.408 17.166 1.00 80.56 88 TYR A C 1
ATOM 733 O O . TYR A 1 88 ? -1.095 -2.332 16.736 1.00 80.56 88 TYR A O 1
ATOM 741 N N . PHE A 1 89 ? -0.858 -4.559 16.535 1.00 74.19 89 PHE A N 1
ATOM 742 C CA . PHE A 1 89 ? -1.564 -4.640 15.273 1.00 74.19 89 PHE A CA 1
ATOM 743 C C . PHE A 1 89 ? -2.466 -5.869 15.222 1.00 74.19 89 PHE A C 1
ATOM 745 O O . PHE A 1 89 ? -2.008 -6.984 15.443 1.00 74.19 89 PHE A O 1
ATOM 752 N N . ASP A 1 90 ? -3.739 -5.674 14.894 1.00 74.88 90 ASP A N 1
ATOM 753 C CA . ASP A 1 90 ? -4.700 -6.765 14.748 1.00 74.88 90 ASP A CA 1
ATOM 754 C C . ASP A 1 90 ? -4.794 -7.235 13.289 1.00 74.88 90 ASP A C 1
ATOM 756 O O . ASP A 1 90 ? -5.231 -6.491 12.410 1.00 74.88 90 ASP A O 1
ATOM 760 N N . VAL A 1 91 ? -4.420 -8.492 13.040 1.00 72.12 91 VAL A N 1
ATOM 761 C CA . VAL A 1 91 ? -4.568 -9.162 11.745 1.00 72.12 91 VAL A CA 1
ATOM 762 C C . VAL A 1 91 ? -5.872 -9.946 11.735 1.00 72.12 91 VAL A C 1
ATOM 764 O O . VAL A 1 91 ? -6.016 -10.983 12.392 1.00 72.12 91 VAL A O 1
ATOM 767 N N . LEU A 1 92 ? -6.819 -9.461 10.935 1.00 69.69 92 LEU A N 1
ATOM 768 C CA . LEU A 1 92 ? -8.109 -10.103 10.680 1.00 69.69 92 LEU A CA 1
ATOM 769 C C . LEU A 1 92 ? -8.945 -10.420 11.955 1.00 69.69 92 LEU A C 1
ATOM 771 O O . LEU A 1 92 ? -9.785 -11.316 11.926 1.00 69.69 92 LEU A O 1
ATOM 775 N N . SER A 1 93 ? -8.734 -9.732 13.101 1.00 64.75 93 SER A N 1
ATOM 776 C CA . SER A 1 93 ? -9.380 -10.015 14.419 1.00 64.75 93 SER A CA 1
ATOM 777 C C . SER A 1 93 ? -9.202 -11.432 14.906 1.00 64.75 93 SER A C 1
ATOM 779 O O . SER A 1 93 ? -10.027 -11.969 15.645 1.00 64.75 93 SER A O 1
ATOM 781 N N . ARG A 1 94 ? -8.111 -12.050 14.481 1.00 68.69 94 ARG A N 1
ATOM 782 C CA . ARG A 1 94 ? -7.735 -13.382 14.940 1.00 68.69 94 ARG A CA 1
ATOM 783 C C . ARG A 1 94 ? -6.405 -13.352 15.655 1.00 68.69 94 ARG A C 1
ATOM 785 O O . ARG A 1 94 ? -6.222 -14.112 16.598 1.00 68.69 94 ARG A O 1
ATOM 792 N N . TYR A 1 95 ? -5.503 -12.474 15.226 1.00 77.44 95 TYR A N 1
ATOM 793 C CA . TYR A 1 95 ? -4.143 -12.450 15.729 1.00 77.44 95 TYR A CA 1
ATOM 794 C C . TYR A 1 95 ? -3.719 -11.025 16.057 1.00 77.44 95 TYR A C 1
ATOM 796 O O . TYR A 1 95 ? -3.577 -10.187 15.168 1.00 77.44 95 TYR A O 1
ATOM 804 N N . LEU A 1 96 ? -3.461 -10.777 17.340 1.00 80.31 96 LEU A N 1
ATOM 805 C CA . LEU A 1 96 ? -2.777 -9.574 17.790 1.00 80.31 96 LEU A CA 1
ATOM 806 C C . LEU A 1 96 ? -1.270 -9.777 17.603 1.00 80.31 96 LEU A C 1
ATOM 808 O O . LEU A 1 96 ? -0.643 -10.561 18.313 1.00 80.31 96 LEU A O 1
ATOM 812 N N . MET A 1 97 ? -0.688 -9.078 16.637 1.00 81.56 97 MET A N 1
ATOM 813 C CA . MET A 1 97 ? 0.755 -8.999 16.463 1.00 81.56 97 MET A CA 1
ATOM 814 C C . MET A 1 97 ? 1.314 -7.878 17.333 1.00 81.56 97 MET A C 1
ATOM 816 O O . MET A 1 97 ? 0.840 -6.742 17.287 1.00 81.56 97 MET A O 1
ATOM 820 N N . ILE A 1 98 ? 2.346 -8.210 18.103 1.00 86.00 98 ILE A N 1
ATOM 821 C CA . ILE A 1 98 ? 3.062 -7.277 18.969 1.00 86.00 98 ILE A CA 1
ATOM 822 C C . ILE A 1 98 ? 4.524 -7.302 18.545 1.00 86.00 98 ILE A C 1
ATOM 824 O O . ILE A 1 98 ? 5.150 -8.361 18.526 1.00 86.00 98 ILE A O 1
ATOM 828 N N . TYR A 1 99 ? 5.070 -6.147 18.181 1.00 85.38 99 TYR A N 1
ATOM 829 C CA . TYR A 1 99 ? 6.475 -6.032 17.801 1.00 85.38 99 TYR A CA 1
ATOM 830 C C . TYR A 1 99 ? 7.041 -4.666 18.171 1.00 85.38 99 TYR A C 1
ATOM 832 O O . TYR A 1 99 ? 6.315 -3.687 18.318 1.00 85.38 99 TYR A O 1
ATOM 840 N N . LYS A 1 100 ? 8.362 -4.600 18.328 1.00 88.25 100 LYS A N 1
ATOM 841 C CA . LYS A 1 100 ? 9.064 -3.362 18.665 1.00 88.25 100 LYS A CA 1
ATOM 842 C C . LYS A 1 100 ? 9.129 -2.405 17.474 1.00 88.25 100 LYS A C 1
ATOM 844 O O . LYS A 1 100 ? 9.274 -2.834 16.322 1.00 88.25 100 LYS A O 1
ATOM 849 N N . LEU A 1 101 ? 9.099 -1.103 17.747 1.00 84.44 101 LEU A N 1
ATOM 850 C CA . LEU A 1 101 ? 9.267 -0.055 16.743 1.00 84.44 101 LEU A CA 1
ATOM 851 C C . LEU A 1 101 ? 10.617 -0.173 16.030 1.00 84.44 101 LEU A C 1
ATOM 853 O O . LEU A 1 101 ? 10.667 -0.102 14.799 1.00 84.44 101 LEU A O 1
ATOM 857 N N . SER A 1 102 ? 11.700 -0.442 16.762 1.00 88.00 102 SER A N 1
ATOM 858 C CA . SER A 1 102 ? 13.009 -0.687 16.143 1.00 88.00 102 SER A CA 1
ATOM 859 C C . SER A 1 102 ? 12.979 -1.832 15.121 1.00 88.00 102 SER A C 1
ATOM 861 O O . SER A 1 102 ? 13.547 -1.702 14.035 1.00 88.00 102 SER A O 1
ATOM 863 N N . THR A 1 103 ? 12.258 -2.921 15.412 1.00 88.81 103 THR A N 1
ATOM 864 C CA . THR A 1 103 ? 12.093 -4.067 14.504 1.00 88.81 103 THR A CA 1
ATOM 865 C C . THR A 1 103 ? 11.333 -3.671 13.239 1.00 88.81 103 THR A C 1
ATOM 867 O O . THR A 1 103 ? 11.753 -4.023 12.139 1.00 88.81 103 THR A O 1
ATOM 870 N N . SER A 1 104 ? 10.267 -2.876 13.376 1.00 86.62 104 SER A N 1
ATOM 871 C CA . SER A 1 104 ? 9.521 -2.301 12.246 1.00 86.62 104 SER A CA 1
ATOM 872 C C . SER A 1 104 ? 10.440 -1.522 11.305 1.00 86.62 104 SER A C 1
ATOM 874 O O . SER A 1 104 ? 10.481 -1.773 10.100 1.00 86.62 104 SER A O 1
ATOM 876 N N . ILE A 1 105 ? 11.227 -0.603 11.870 1.00 88.31 105 ILE A N 1
ATOM 877 C CA . ILE A 1 105 ? 12.149 0.255 11.121 1.00 88.31 105 ILE A CA 1
ATOM 878 C C . ILE A 1 105 ? 13.242 -0.585 10.453 1.00 88.31 105 ILE A C 1
ATOM 880 O O . ILE A 1 105 ? 13.591 -0.329 9.299 1.00 88.31 105 ILE A O 1
ATOM 884 N N . LEU A 1 106 ? 13.771 -1.594 11.150 1.00 92.06 106 LEU A N 1
ATOM 885 C CA . LEU A 1 106 ? 14.785 -2.497 10.612 1.00 92.06 106 LEU A CA 1
ATOM 886 C C . LEU A 1 106 ? 14.269 -3.245 9.375 1.00 92.06 106 LEU A C 1
ATOM 888 O O . LEU A 1 106 ? 14.938 -3.233 8.344 1.00 92.06 106 LEU A O 1
ATOM 892 N N . ILE A 1 107 ? 13.068 -3.830 9.445 1.00 91.06 107 ILE A N 1
ATOM 893 C CA . ILE A 1 107 ? 12.462 -4.557 8.317 1.00 91.06 107 ILE A CA 1
ATOM 894 C C . ILE A 1 107 ? 12.266 -3.625 7.115 1.00 91.06 107 ILE A C 1
ATOM 896 O O . ILE A 1 107 ? 12.647 -3.978 5.999 1.00 91.06 107 ILE A O 1
ATOM 900 N N . GLN A 1 108 ? 11.735 -2.416 7.328 1.00 91.94 108 GLN A N 1
ATOM 901 C CA . GLN A 1 108 ? 11.549 -1.442 6.244 1.00 91.94 108 GLN A CA 1
ATOM 902 C C . GLN A 1 108 ? 12.877 -1.046 5.596 1.00 91.94 108 GLN A C 1
ATOM 904 O O . GLN A 1 108 ? 12.981 -1.034 4.371 1.00 91.94 108 GLN A O 1
ATOM 909 N N . LYS A 1 109 ? 13.916 -0.775 6.397 1.00 93.12 109 LYS A N 1
ATOM 910 C CA . LYS A 1 109 ? 15.259 -0.460 5.886 1.00 93.12 109 LYS A CA 1
ATOM 911 C C . LYS A 1 109 ? 15.820 -1.602 5.041 1.00 93.12 109 LYS A C 1
ATOM 913 O O . LYS A 1 109 ? 16.311 -1.346 3.945 1.00 93.12 109 LYS A O 1
ATOM 918 N N . ILE A 1 110 ? 15.708 -2.844 5.516 1.00 94.81 110 ILE A N 1
ATOM 919 C CA . ILE A 1 110 ? 16.155 -4.031 4.774 1.00 94.81 110 ILE A CA 1
ATOM 920 C C . ILE A 1 110 ? 15.412 -4.137 3.436 1.00 94.81 110 ILE A C 1
ATOM 922 O O . ILE A 1 110 ? 16.054 -4.302 2.401 1.00 94.81 110 ILE A O 1
ATOM 926 N N . LEU A 1 111 ? 14.083 -3.984 3.431 1.00 94.00 111 LEU A N 1
ATOM 927 C CA . LEU A 1 111 ? 13.281 -4.037 2.204 1.00 94.00 111 LEU A CA 1
ATOM 928 C C . LEU A 1 111 ? 13.660 -2.930 1.212 1.00 94.00 111 LEU A C 1
ATOM 930 O O . LEU A 1 111 ? 13.826 -3.215 0.028 1.00 94.00 111 LEU A O 1
ATOM 934 N N . ILE A 1 112 ? 13.843 -1.689 1.674 1.00 95.19 112 ILE A N 1
ATOM 935 C CA . ILE A 1 112 ? 14.269 -0.565 0.824 1.00 95.19 112 ILE A CA 1
ATOM 936 C C . ILE A 1 112 ? 15.625 -0.868 0.176 1.00 95.19 112 ILE A C 1
ATOM 938 O O . ILE A 1 112 ? 15.773 -0.723 -1.038 1.00 95.19 112 ILE A O 1
ATOM 942 N N . ILE A 1 113 ? 16.601 -1.314 0.972 1.00 95.81 113 ILE A N 1
ATOM 943 C CA . ILE A 1 113 ? 17.942 -1.658 0.487 1.00 95.81 113 ILE A CA 1
ATOM 944 C C . ILE A 1 113 ? 17.856 -2.779 -0.554 1.00 95.81 113 ILE A C 1
ATOM 946 O O . ILE A 1 113 ? 18.447 -2.666 -1.626 1.00 95.81 113 ILE A O 1
ATOM 950 N N . LEU A 1 114 ? 17.075 -3.825 -0.279 1.00 94.38 114 LEU A N 1
ATOM 951 C CA . LEU A 1 114 ? 16.900 -4.962 -1.178 1.00 94.38 114 LEU A CA 1
ATOM 952 C C . LEU A 1 114 ? 16.274 -4.548 -2.521 1.00 94.38 114 LEU A C 1
ATOM 954 O O . LEU A 1 114 ? 16.762 -4.960 -3.573 1.00 94.38 114 LEU A O 1
ATOM 958 N N . ILE A 1 115 ? 15.246 -3.690 -2.495 1.00 94.50 115 ILE A N 1
ATOM 959 C CA . ILE A 1 115 ? 14.614 -3.120 -3.696 1.00 94.50 115 ILE A CA 1
ATOM 960 C C . ILE A 1 115 ? 15.637 -2.363 -4.540 1.00 94.50 115 ILE A C 1
ATOM 962 O O . ILE A 1 115 ? 15.745 -2.607 -5.743 1.00 94.50 115 ILE A O 1
ATOM 966 N N . ILE A 1 116 ? 16.403 -1.464 -3.917 1.00 94.31 116 ILE A N 1
ATOM 967 C CA . ILE A 1 116 ? 17.385 -0.633 -4.621 1.00 94.31 116 ILE A CA 1
ATOM 968 C C . ILE A 1 116 ? 18.498 -1.504 -5.213 1.00 94.31 116 ILE A C 1
ATOM 970 O O . ILE A 1 116 ? 18.807 -1.364 -6.396 1.00 94.31 116 ILE A O 1
ATOM 974 N N . ILE A 1 117 ? 19.065 -2.429 -4.431 1.00 94.56 117 ILE A N 1
ATOM 975 C CA . ILE A 1 117 ? 20.152 -3.306 -4.885 1.00 94.56 117 ILE A CA 1
ATOM 976 C C . ILE A 1 117 ? 19.688 -4.183 -6.049 1.00 94.56 117 ILE A C 1
ATOM 978 O O . ILE A 1 117 ? 20.334 -4.179 -7.093 1.00 94.56 117 ILE A O 1
ATOM 982 N N . ILE A 1 118 ? 18.567 -4.900 -5.919 1.00 91.25 118 ILE A N 1
ATOM 983 C CA . ILE A 1 118 ? 18.082 -5.793 -6.985 1.00 91.25 118 ILE A CA 1
ATOM 984 C C . ILE A 1 118 ? 17.733 -4.996 -8.246 1.00 91.25 118 ILE A C 1
ATOM 986 O O . ILE A 1 118 ? 18.081 -5.415 -9.351 1.00 91.25 118 ILE A O 1
ATOM 990 N N . GLY A 1 119 ? 17.091 -3.835 -8.095 1.00 90.69 119 GLY A N 1
ATOM 991 C CA . GLY A 1 119 ? 16.764 -2.951 -9.212 1.00 90.69 119 GLY A CA 1
ATOM 992 C C . GLY A 1 119 ? 18.000 -2.477 -9.975 1.00 90.69 119 GLY A C 1
ATOM 993 O O . GLY A 1 119 ? 18.064 -2.626 -11.196 1.00 90.69 119 GLY A O 1
ATOM 994 N N . ILE A 1 120 ? 19.005 -1.959 -9.259 1.00 90.62 120 ILE A N 1
ATOM 995 C CA . ILE A 1 120 ? 20.270 -1.503 -9.853 1.00 90.62 120 ILE A CA 1
ATOM 996 C C . ILE A 1 120 ? 21.005 -2.672 -10.512 1.00 90.62 120 ILE A C 1
ATOM 998 O O . ILE A 1 120 ? 21.430 -2.548 -11.660 1.00 90.62 120 ILE A O 1
ATOM 1002 N N . MET A 1 121 ? 21.114 -3.815 -9.829 1.00 90.00 121 MET A N 1
ATOM 1003 C CA . MET A 1 121 ? 21.786 -4.998 -10.370 1.00 90.00 121 MET A CA 1
ATOM 1004 C C . MET A 1 121 ? 21.121 -5.466 -11.663 1.00 90.00 121 MET A C 1
ATOM 1006 O O . MET A 1 121 ? 21.823 -5.698 -12.644 1.00 90.00 121 MET A O 1
ATOM 1010 N N . ARG A 1 122 ? 19.782 -5.523 -11.722 1.00 86.75 122 ARG A N 1
ATOM 1011 C CA . ARG A 1 122 ? 19.071 -5.895 -12.955 1.00 86.75 122 ARG A CA 1
ATOM 1012 C C . ARG A 1 122 ? 19.337 -4.904 -14.088 1.00 86.75 122 ARG A C 1
ATOM 1014 O O . ARG A 1 122 ? 19.584 -5.343 -15.205 1.00 86.75 122 ARG A O 1
ATOM 1021 N N . ILE A 1 123 ? 19.346 -3.596 -13.819 1.00 86.81 123 ILE A N 1
ATOM 1022 C CA . ILE A 1 123 ? 19.662 -2.577 -14.838 1.00 86.81 123 ILE A CA 1
ATOM 1023 C C . ILE A 1 123 ? 21.099 -2.738 -15.360 1.00 86.81 123 ILE A C 1
ATOM 1025 O O . ILE A 1 123 ? 21.321 -2.672 -16.569 1.00 86.81 123 ILE A O 1
ATOM 1029 N N . ILE A 1 124 ? 22.070 -2.960 -14.466 1.00 86.31 124 ILE A N 1
ATOM 1030 C CA . ILE A 1 124 ? 23.487 -3.120 -14.824 1.00 86.31 124 ILE A CA 1
ATOM 1031 C C . ILE A 1 124 ? 23.710 -4.409 -15.618 1.00 86.31 124 ILE A C 1
ATOM 1033 O O . ILE A 1 124 ? 24.325 -4.355 -16.680 1.00 86.31 124 ILE A O 1
ATOM 1037 N N . PHE A 1 125 ? 23.214 -5.553 -15.139 1.00 83.81 125 PHE A N 1
ATOM 1038 C CA . PHE A 1 125 ? 23.399 -6.839 -15.817 1.00 83.81 125 PHE A CA 1
ATOM 1039 C C . PHE A 1 125 ? 22.786 -6.842 -17.211 1.00 83.81 125 PHE A C 1
ATOM 1041 O O . PHE A 1 125 ? 23.444 -7.256 -18.160 1.00 83.81 125 PHE A O 1
ATOM 1048 N N . ASP A 1 126 ? 21.568 -6.326 -17.341 1.00 79.00 126 ASP A N 1
ATOM 1049 C CA . ASP A 1 126 ? 20.880 -6.195 -18.622 1.00 79.00 126 ASP A CA 1
ATOM 1050 C C . ASP A 1 126 ? 21.665 -5.279 -19.583 1.00 79.00 126 ASP A C 1
ATOM 1052 O O . ASP A 1 126 ? 21.863 -5.600 -20.754 1.00 79.00 126 ASP A O 1
ATOM 1056 N N . HIS A 1 127 ? 22.238 -4.181 -19.074 1.00 79.00 127 HIS A N 1
ATOM 1057 C CA . HIS A 1 127 ? 23.116 -3.316 -19.865 1.00 79.00 127 HIS A CA 1
ATOM 1058 C C . HIS A 1 127 ? 24.443 -3.989 -20.266 1.00 79.00 127 HIS A C 1
ATOM 1060 O O . HIS A 1 127 ? 24.913 -3.804 -21.385 1.00 79.00 127 HIS A O 1
ATOM 1066 N N . ILE A 1 128 ? 25.078 -4.770 -19.390 1.00 80.81 128 ILE A N 1
ATOM 1067 C CA . ILE A 1 128 ? 26.331 -5.469 -19.718 1.00 80.81 128 ILE A CA 1
ATOM 1068 C C . ILE A 1 128 ? 26.073 -6.585 -20.735 1.00 80.81 128 ILE A C 1
ATOM 1070 O O . ILE A 1 128 ? 26.788 -6.673 -21.733 1.00 80.81 128 ILE A O 1
ATOM 1074 N N . TYR A 1 129 ? 25.040 -7.400 -20.508 1.00 75.69 129 TYR A N 1
ATOM 1075 C CA . TYR A 1 129 ? 24.687 -8.549 -21.343 1.00 75.69 129 TYR A CA 1
ATOM 1076 C C . TYR A 1 129 ? 24.481 -8.143 -22.804 1.00 75.69 129 TYR A C 1
ATOM 1078 O O . TYR A 1 129 ? 25.124 -8.665 -23.715 1.00 75.69 129 TYR A O 1
ATOM 1086 N N . HIS A 1 130 ? 23.656 -7.124 -23.024 1.00 69.06 130 HIS A N 1
ATOM 1087 C CA . HIS A 1 130 ? 23.339 -6.645 -24.361 1.00 69.06 130 HIS A CA 1
ATOM 1088 C C . HIS A 1 130 ? 24.475 -5.847 -25.028 1.00 69.06 130 HIS A C 1
ATOM 1090 O O . HIS A 1 130 ? 24.473 -5.696 -26.246 1.00 69.06 130 HIS A O 1
ATOM 1096 N N . ARG A 1 131 ? 25.474 -5.365 -24.271 1.00 70.81 131 ARG A N 1
ATOM 1097 C CA . ARG A 1 131 ? 26.691 -4.765 -24.846 1.00 70.81 131 ARG A CA 1
ATOM 1098 C C . ARG A 1 131 ? 27.643 -5.823 -25.410 1.00 70.81 131 ARG A C 1
ATOM 1100 O O . ARG A 1 131 ? 28.407 -5.517 -26.319 1.00 70.81 131 ARG A O 1
ATOM 1107 N N . GLN A 1 132 ? 27.641 -7.030 -24.847 1.00 68.56 132 GLN A N 1
ATOM 1108 C CA . GLN A 1 132 ? 28.597 -8.086 -25.192 1.00 68.56 132 GLN A CA 1
ATOM 1109 C C . GLN A 1 132 ? 28.167 -8.935 -26.393 1.00 68.56 132 GLN A C 1
ATOM 1111 O O . GLN A 1 132 ? 29.022 -9.523 -27.053 1.00 68.56 132 GLN A O 1
ATOM 1116 N N . GLN A 1 133 ? 26.871 -9.010 -26.699 1.00 61.75 133 GLN A N 1
ATOM 1117 C CA . GLN A 1 133 ? 26.381 -9.852 -27.786 1.00 61.75 133 GLN A CA 1
ATOM 1118 C C . GLN A 1 133 ? 26.130 -9.061 -29.079 1.00 61.75 133 GLN A C 1
ATOM 1120 O O . GLN A 1 133 ? 25.269 -8.187 -29.135 1.00 61.75 133 GLN A O 1
ATOM 1125 N N . ASN A 1 134 ? 26.822 -9.441 -30.158 1.00 50.84 134 ASN A N 1
ATOM 1126 C CA . ASN A 1 134 ? 26.585 -8.973 -31.533 1.00 50.84 134 ASN A CA 1
ATOM 1127 C C . ASN A 1 134 ? 25.333 -9.635 -32.155 1.00 50.84 134 ASN A C 1
ATOM 1129 O O . ASN A 1 134 ? 25.396 -10.176 -33.259 1.00 50.84 134 ASN A O 1
ATOM 1133 N N . PHE A 1 135 ? 24.197 -9.669 -31.453 1.00 53.25 135 PHE A N 1
ATOM 1134 C CA . PHE A 1 135 ? 22.974 -10.244 -32.022 1.00 53.25 135 PHE A CA 1
ATOM 1135 C C . PHE A 1 135 ? 22.334 -9.308 -33.053 1.00 53.25 135 PHE A C 1
ATOM 1137 O O . PHE A 1 135 ? 22.222 -8.097 -32.845 1.00 53.25 135 PHE A O 1
ATOM 1144 N N . SER A 1 136 ? 21.835 -9.889 -34.151 1.00 49.03 136 SER A N 1
ATOM 1145 C CA . SER A 1 136 ? 20.864 -9.232 -35.025 1.00 49.03 136 SER A CA 1
ATOM 1146 C C . SER A 1 136 ? 19.638 -8.876 -34.180 1.00 49.03 136 SER A C 1
ATOM 1148 O O . SER A 1 136 ? 18.905 -9.753 -33.724 1.00 49.03 136 SER A O 1
ATOM 1150 N N . CYS A 1 137 ? 19.480 -7.585 -33.910 1.00 53.34 137 CYS A N 1
ATOM 1151 C CA . CYS A 1 137 ? 18.591 -7.003 -32.909 1.00 53.34 137 CYS A CA 1
ATOM 1152 C C . CYS A 1 137 ? 17.102 -7.131 -33.298 1.00 53.34 137 CYS A C 1
ATOM 1154 O O . CYS A 1 137 ? 16.460 -6.155 -33.680 1.00 53.34 137 CYS A O 1
ATOM 1156 N N . ASN A 1 138 ? 16.564 -8.351 -33.233 1.00 51.09 138 ASN A N 1
ATOM 1157 C CA . ASN A 1 138 ? 15.136 -8.637 -33.403 1.00 51.09 138 ASN A CA 1
ATOM 1158 C C . ASN A 1 138 ? 14.398 -8.772 -32.061 1.00 51.09 138 ASN A C 1
ATOM 1160 O O . ASN A 1 138 ? 13.163 -8.768 -32.050 1.00 51.09 138 ASN A O 1
ATOM 1164 N N . ASP A 1 139 ? 15.139 -8.858 -30.952 1.00 54.34 139 ASP A N 1
ATOM 1165 C CA . ASP A 1 139 ? 14.585 -8.994 -29.611 1.00 54.34 139 ASP A CA 1
ATOM 1166 C C . ASP A 1 139 ? 14.147 -7.666 -28.997 1.00 54.34 139 ASP A C 1
ATOM 1168 O O . ASP A 1 139 ? 14.758 -6.607 -29.147 1.00 54.34 139 ASP A O 1
ATOM 1172 N N . LEU A 1 140 ? 13.057 -7.773 -28.247 1.00 52.53 140 LEU A N 1
ATOM 1173 C CA . LEU A 1 140 ? 12.324 -6.681 -27.630 1.00 52.53 140 LEU A CA 1
ATOM 1174 C C . LEU A 1 140 ? 13.133 -5.873 -26.607 1.00 52.53 140 LEU A C 1
ATOM 1176 O O . LEU A 1 140 ? 12.964 -4.661 -26.485 1.00 52.53 140 LEU A O 1
ATOM 1180 N N . HIS A 1 141 ? 14.011 -6.560 -25.878 1.00 54.09 141 HIS A N 1
ATOM 1181 C CA . HIS A 1 141 ? 14.822 -5.993 -24.801 1.00 54.09 141 HIS A CA 1
ATOM 1182 C C . HIS A 1 141 ? 16.015 -5.182 -25.333 1.00 54.09 141 HIS A C 1
ATOM 1184 O O . HIS A 1 141 ? 16.474 -4.236 -24.694 1.00 54.09 141 HIS A O 1
ATOM 1190 N N . CYS A 1 142 ? 16.439 -5.441 -26.573 1.00 57.84 142 CYS A N 1
ATOM 1191 C CA . CYS A 1 142 ? 17.586 -4.781 -27.194 1.00 57.84 142 CYS A CA 1
ATOM 1192 C C . CYS A 1 142 ? 17.280 -3.364 -27.721 1.00 57.84 142 CYS A C 1
ATOM 1194 O O . CYS A 1 142 ? 18.162 -2.681 -28.243 1.00 57.84 142 CYS A O 1
ATOM 1196 N N . ILE A 1 143 ? 16.046 -2.873 -27.581 1.00 58.75 143 ILE A N 1
ATOM 1197 C CA . ILE A 1 143 ? 15.632 -1.571 -28.127 1.00 58.75 143 ILE A CA 1
ATOM 1198 C C . ILE A 1 143 ? 16.343 -0.413 -27.433 1.00 58.75 143 ILE A C 1
ATOM 1200 O O . ILE A 1 143 ? 16.631 0.598 -28.074 1.00 58.75 143 ILE A O 1
ATOM 1204 N N . TYR A 1 144 ? 16.737 -0.589 -26.171 1.00 62.28 144 TYR A N 1
ATOM 1205 C CA . TYR A 1 144 ? 17.567 0.381 -25.468 1.00 62.28 144 TYR A CA 1
ATOM 1206 C C . TYR A 1 144 ? 18.915 0.604 -26.170 1.00 62.28 144 TYR A C 1
ATOM 1208 O O . TYR A 1 144 ? 19.364 1.745 -26.253 1.00 62.28 144 TYR A O 1
ATOM 1216 N N . PHE A 1 145 ? 19.515 -0.432 -26.768 1.00 62.09 145 PHE A N 1
ATOM 1217 C CA . PHE A 1 145 ? 20.788 -0.327 -27.499 1.00 62.09 145 PHE A CA 1
ATOM 1218 C C . PHE A 1 145 ? 20.682 0.426 -28.816 1.00 62.09 145 PHE A C 1
ATOM 1220 O O . PHE A 1 145 ? 21.685 0.909 -29.335 1.00 62.09 145 PHE A O 1
ATOM 1227 N N . ARG A 1 146 ? 19.466 0.570 -29.348 1.00 63.59 146 ARG A N 1
ATOM 1228 C CA . ARG A 1 146 ? 19.233 1.378 -30.544 1.00 63.59 146 ARG A CA 1
ATOM 1229 C C . ARG A 1 146 ? 19.270 2.877 -30.252 1.00 63.59 146 ARG A C 1
ATOM 1231 O O . ARG A 1 146 ? 19.366 3.680 -31.177 1.00 63.59 146 ARG A O 1
ATOM 1238 N N . PHE A 1 147 ? 19.209 3.259 -28.980 1.00 66.62 147 PHE A N 1
ATOM 1239 C CA . PHE A 1 147 ? 19.359 4.639 -28.560 1.00 66.62 147 PHE A CA 1
ATOM 1240 C C . PHE A 1 147 ? 20.803 4.978 -28.230 1.00 66.62 147 PHE A C 1
ATOM 1242 O O . PHE A 1 147 ? 21.553 4.171 -27.693 1.00 66.62 147 PHE A O 1
ATOM 1249 N N . LYS A 1 148 ? 21.154 6.248 -28.447 1.00 70.75 148 LYS A N 1
ATOM 1250 C CA . LYS A 1 148 ? 22.452 6.806 -28.050 1.00 70.75 148 LYS A CA 1
ATOM 1251 C C . LYS A 1 148 ? 22.707 6.687 -26.537 1.00 70.75 148 LYS A C 1
ATOM 1253 O O . LYS A 1 148 ? 23.856 6.592 -26.122 1.00 70.75 148 LYS A O 1
ATOM 1258 N N . TYR A 1 149 ? 21.642 6.677 -25.726 1.00 77.06 149 TYR A N 1
ATOM 1259 C CA . TYR A 1 149 ? 21.706 6.614 -24.262 1.00 77.06 149 TYR A CA 1
ATOM 1260 C C . TYR A 1 149 ? 20.653 5.639 -23.675 1.00 77.06 149 TYR A C 1
ATOM 1262 O O . TYR A 1 149 ? 19.641 6.091 -23.134 1.00 77.06 149 TYR A O 1
ATOM 1270 N N . PRO A 1 150 ? 20.871 4.307 -23.750 1.00 76.56 150 PRO A N 1
ATOM 1271 C CA . PRO A 1 150 ? 19.950 3.272 -23.245 1.00 76.56 150 PRO A CA 1
ATOM 1272 C C . PRO A 1 150 ? 19.521 3.484 -21.789 1.00 76.56 150 PRO A C 1
ATOM 1274 O O . PRO A 1 150 ? 18.337 3.432 -21.457 1.00 76.56 150 PRO A O 1
ATOM 1277 N N . LEU A 1 151 ? 20.500 3.739 -20.917 1.00 81.50 151 LEU A N 1
ATOM 1278 C CA . LEU A 1 151 ? 20.296 3.854 -19.473 1.00 81.50 151 LEU A CA 1
ATOM 1279 C C . LEU A 1 151 ? 19.392 5.035 -19.110 1.00 81.50 151 LEU A C 1
ATOM 1281 O O . LEU A 1 151 ? 18.512 4.898 -18.265 1.00 81.50 151 LEU A O 1
ATOM 1285 N N . ILE A 1 152 ? 19.567 6.173 -19.788 1.00 83.50 152 ILE A N 1
ATOM 1286 C CA . ILE A 1 152 ? 18.774 7.383 -19.537 1.00 83.50 152 ILE A CA 1
ATOM 1287 C C . ILE A 1 152 ? 17.292 7.107 -19.805 1.00 83.50 152 ILE A C 1
ATOM 1289 O O . ILE A 1 152 ? 16.436 7.497 -19.018 1.00 83.50 152 ILE A O 1
ATOM 1293 N N . ILE A 1 153 ? 16.977 6.380 -20.876 1.00 81.00 153 ILE A N 1
ATOM 1294 C CA . ILE A 1 153 ? 15.589 6.099 -21.260 1.00 81.00 153 ILE A CA 1
ATOM 1295 C C . ILE A 1 153 ? 14.924 5.147 -20.271 1.00 81.00 153 ILE A C 1
ATOM 1297 O O . ILE A 1 153 ? 13.755 5.341 -19.941 1.00 81.00 153 ILE A O 1
ATOM 1301 N N . ARG A 1 154 ? 15.658 4.158 -19.750 1.00 84.94 154 ARG A N 1
ATOM 1302 C CA . ARG A 1 154 ? 15.151 3.274 -18.689 1.00 84.94 154 ARG A CA 1
ATOM 1303 C C . ARG A 1 154 ? 14.825 4.051 -17.423 1.00 84.94 154 ARG A C 1
ATOM 1305 O O . ARG A 1 154 ? 13.719 3.929 -16.908 1.00 84.94 154 ARG A O 1
ATOM 1312 N N . ILE A 1 155 ? 15.745 4.905 -16.976 1.00 87.19 155 ILE A N 1
ATOM 1313 C CA . ILE A 1 155 ? 15.544 5.747 -15.790 1.00 87.19 155 ILE A CA 1
ATOM 1314 C C . ILE A 1 155 ? 14.335 6.671 -15.986 1.00 87.19 155 ILE A C 1
ATOM 1316 O O . ILE A 1 155 ? 13.459 6.726 -15.125 1.00 87.19 155 ILE A O 1
ATOM 1320 N N . ILE A 1 156 ? 14.235 7.339 -17.140 1.00 87.25 156 ILE A N 1
ATOM 1321 C CA . ILE A 1 156 ? 13.089 8.198 -17.469 1.00 87.25 156 ILE A CA 1
ATOM 1322 C C . ILE A 1 156 ? 11.784 7.392 -17.474 1.00 87.25 156 ILE A C 1
ATOM 1324 O O . ILE A 1 156 ? 10.798 7.841 -16.898 1.00 87.25 156 ILE A O 1
ATOM 1328 N N . SER A 1 157 ? 11.773 6.193 -18.059 1.00 86.38 157 SER A N 1
ATOM 1329 C CA . SER A 1 157 ? 10.580 5.334 -18.103 1.00 86.38 157 SER A CA 1
ATOM 1330 C C . SER A 1 157 ? 10.118 4.937 -16.698 1.00 86.38 157 SER A C 1
ATOM 1332 O O . SER A 1 157 ? 8.930 5.025 -16.399 1.00 86.38 157 SER A O 1
ATOM 1334 N N . ILE A 1 158 ? 11.047 4.574 -15.808 1.00 90.38 158 ILE A N 1
ATOM 1335 C CA . ILE A 1 158 ? 10.751 4.259 -14.401 1.00 90.38 158 ILE A CA 1
ATOM 1336 C C . ILE A 1 158 ? 10.127 5.467 -13.690 1.00 90.38 158 ILE A C 1
ATOM 1338 O O . ILE A 1 158 ? 9.119 5.324 -12.996 1.00 90.38 158 ILE A O 1
ATOM 1342 N N . ILE A 1 159 ? 10.692 6.665 -13.879 1.00 91.06 159 ILE A N 1
ATOM 1343 C CA . ILE A 1 159 ? 10.170 7.908 -13.287 1.00 91.06 159 ILE A CA 1
ATOM 1344 C C . ILE A 1 159 ? 8.757 8.198 -13.808 1.00 91.06 159 ILE A C 1
ATOM 1346 O O . ILE A 1 159 ? 7.847 8.451 -13.021 1.00 91.06 159 ILE A O 1
ATOM 1350 N N . ILE A 1 160 ? 8.553 8.103 -15.122 1.00 90.25 160 ILE A N 1
ATOM 1351 C CA . ILE A 1 160 ? 7.261 8.314 -15.785 1.00 90.25 160 ILE A CA 1
ATOM 1352 C C . ILE A 1 160 ? 6.205 7.338 -15.245 1.00 90.25 160 ILE A C 1
ATOM 1354 O O . ILE A 1 160 ? 5.107 7.764 -14.881 1.00 90.25 160 ILE A O 1
ATOM 1358 N N . TYR A 1 161 ? 6.529 6.047 -15.122 1.00 90.62 161 TYR A N 1
ATOM 1359 C CA . TYR A 1 161 ? 5.606 5.062 -14.552 1.00 90.62 161 TYR A CA 1
ATOM 1360 C C . TYR A 1 161 ? 5.334 5.283 -13.062 1.00 90.62 161 TYR A C 1
ATOM 1362 O O . TYR A 1 161 ? 4.206 5.062 -12.621 1.00 90.62 161 TYR A O 1
ATOM 1370 N N . SER A 1 162 ? 6.318 5.771 -12.302 1.00 91.38 162 SER A N 1
ATOM 1371 C CA . SER A 1 162 ? 6.139 6.117 -10.886 1.00 91.38 162 SER A CA 1
ATOM 1372 C C . SER A 1 162 ? 5.163 7.287 -10.727 1.00 91.38 162 SER A C 1
ATOM 1374 O O . SER A 1 162 ? 4.221 7.210 -9.940 1.00 91.38 162 SER A O 1
ATOM 1376 N N . ILE A 1 163 ? 5.323 8.340 -11.536 1.00 91.25 163 ILE A N 1
ATOM 1377 C CA . ILE A 1 163 ? 4.401 9.486 -11.573 1.00 91.25 163 ILE A CA 1
ATOM 1378 C C . ILE A 1 163 ? 2.994 9.029 -11.976 1.00 91.25 163 ILE A C 1
ATOM 1380 O O . ILE A 1 163 ? 2.014 9.415 -11.340 1.00 91.25 163 ILE A O 1
ATOM 1384 N N . SER A 1 164 ? 2.890 8.173 -12.995 1.00 91.19 164 SER A N 1
ATOM 1385 C CA . SER A 1 164 ? 1.614 7.617 -13.453 1.00 91.19 164 SER A CA 1
ATOM 1386 C C . SER A 1 164 ? 0.882 6.847 -12.361 1.00 91.19 164 SER A C 1
ATOM 1388 O O . SER A 1 164 ? -0.309 7.061 -12.158 1.00 91.19 164 SER A O 1
ATOM 1390 N N . ASN A 1 165 ? 1.578 5.990 -11.615 1.00 88.44 165 ASN A N 1
ATOM 1391 C CA . ASN A 1 165 ? 0.980 5.229 -10.520 1.00 88.44 165 ASN A CA 1
ATOM 1392 C C . ASN A 1 165 ? 0.465 6.145 -9.400 1.00 88.44 165 ASN A C 1
ATOM 1394 O O . ASN A 1 165 ? -0.657 5.955 -8.933 1.00 88.44 165 ASN A O 1
ATOM 1398 N N . ILE A 1 166 ? 1.228 7.175 -9.016 1.00 90.25 166 ILE A N 1
ATOM 1399 C CA . ILE A 1 166 ? 0.783 8.169 -8.022 1.00 90.25 166 ILE A CA 1
ATOM 1400 C C . ILE A 1 166 ? -0.468 8.901 -8.523 1.00 90.25 166 ILE A C 1
ATOM 1402 O O . ILE A 1 166 ? -1.455 9.026 -7.799 1.00 90.25 166 ILE A O 1
ATOM 1406 N N . LEU A 1 167 ? -0.460 9.348 -9.779 1.00 91.12 167 LEU A N 1
ATOM 1407 C CA . LEU A 1 167 ? -1.594 10.050 -10.371 1.00 91.12 167 LEU A CA 1
ATOM 1408 C C . LEU A 1 167 ? -2.823 9.138 -10.518 1.00 91.12 167 LEU A C 1
ATOM 1410 O O . LEU A 1 167 ? -3.939 9.575 -10.254 1.00 91.12 167 LEU A O 1
ATOM 1414 N N . SER A 1 168 ? -2.616 7.857 -10.838 1.00 90.69 168 SER A N 1
ATOM 1415 C CA . SER A 1 168 ? -3.666 6.829 -10.871 1.00 90.69 168 SER A CA 1
ATOM 1416 C C . SER A 1 168 ? -4.320 6.664 -9.498 1.00 90.69 168 SER A C 1
ATOM 1418 O O . SER A 1 168 ? -5.543 6.583 -9.414 1.00 90.69 168 SER A O 1
ATOM 1420 N N . MET A 1 169 ? -3.531 6.655 -8.413 1.00 87.38 169 MET A N 1
ATOM 1421 C CA . MET A 1 169 ? -4.064 6.600 -7.045 1.00 87.38 169 MET A CA 1
ATOM 1422 C C . MET A 1 169 ? -4.911 7.835 -6.723 1.00 87.38 169 MET A C 1
ATOM 1424 O O . MET A 1 169 ? -6.008 7.703 -6.184 1.00 87.38 169 MET A O 1
ATOM 1428 N N . ILE A 1 170 ? -4.438 9.031 -7.089 1.00 90.56 170 ILE A N 1
ATOM 1429 C CA . ILE A 1 170 ? -5.178 10.285 -6.878 1.00 90.56 170 ILE A CA 1
ATOM 1430 C C . ILE A 1 170 ? -6.499 10.266 -7.655 1.00 90.56 170 ILE A C 1
ATOM 1432 O O . ILE A 1 170 ? -7.545 10.591 -7.101 1.00 90.56 170 ILE A O 1
ATOM 1436 N N . ILE A 1 171 ? -6.473 9.856 -8.923 1.00 90.50 171 ILE A N 1
ATOM 1437 C CA . ILE A 1 171 ? -7.664 9.815 -9.778 1.00 90.50 171 ILE A CA 1
ATOM 1438 C C . ILE A 1 171 ? -8.662 8.768 -9.292 1.00 90.50 171 ILE A C 1
ATOM 1440 O O . ILE A 1 171 ? -9.857 9.053 -9.275 1.00 90.50 171 ILE A O 1
ATOM 1444 N N . GLY A 1 172 ? -8.194 7.605 -8.831 1.00 89.75 172 GLY A N 1
ATOM 1445 C CA . GLY A 1 172 ? -9.046 6.619 -8.167 1.00 89.75 172 GLY A CA 1
ATOM 1446 C C . GLY A 1 172 ? -9.800 7.230 -6.982 1.00 89.75 172 GLY A C 1
ATOM 1447 O O . GLY A 1 172 ? -11.026 7.144 -6.917 1.00 89.75 172 GLY A O 1
ATOM 1448 N N . LEU A 1 173 ? -9.097 7.944 -6.096 1.00 87.94 173 LEU A N 1
ATOM 1449 C CA . LEU A 1 173 ? -9.725 8.626 -4.958 1.00 87.94 173 LEU A CA 1
ATOM 1450 C C . LEU A 1 173 ? -10.741 9.687 -5.400 1.00 87.94 173 LEU A C 1
ATOM 1452 O O . LEU A 1 173 ? -11.849 9.734 -4.867 1.00 87.94 173 LEU A O 1
ATOM 1456 N N . VAL A 1 174 ? -10.394 10.514 -6.389 1.00 90.06 174 VAL A N 1
ATOM 1457 C CA . VAL A 1 174 ? -11.305 11.529 -6.942 1.00 90.06 174 VAL A CA 1
ATOM 1458 C C . VAL A 1 174 ? -12.558 10.877 -7.520 1.00 90.06 174 VAL A C 1
ATOM 1460 O O . VAL A 1 174 ? -13.659 11.364 -7.277 1.00 90.06 174 VAL A O 1
ATOM 1463 N N . PHE A 1 175 ? -12.424 9.758 -8.229 1.00 89.25 175 PHE A N 1
ATOM 1464 C CA . PHE A 1 175 ? -13.556 9.047 -8.818 1.00 89.25 175 PHE A CA 1
ATOM 1465 C C . PHE A 1 175 ? -14.542 8.558 -7.745 1.00 89.25 175 PHE A C 1
ATOM 1467 O O . PHE A 1 175 ? -15.751 8.764 -7.867 1.00 89.25 175 PHE A O 1
ATOM 1474 N N . SER A 1 176 ? -14.034 8.008 -6.640 1.00 89.56 176 SER A N 1
ATOM 1475 C CA . SER A 1 176 ? -14.864 7.619 -5.492 1.00 89.56 176 SER A CA 1
ATOM 1476 C C . SER A 1 176 ? -15.509 8.810 -4.788 1.00 89.56 176 SER A C 1
ATOM 1478 O O . SER A 1 176 ? -16.661 8.715 -4.365 1.00 89.56 176 SER A O 1
ATOM 1480 N N . LEU A 1 177 ? -14.810 9.944 -4.682 1.00 86.56 177 LEU A N 1
ATOM 1481 C CA . LEU A 1 177 ? -15.368 11.176 -4.115 1.00 86.56 177 LEU A CA 1
ATOM 1482 C C . LEU A 1 177 ? -16.488 11.751 -4.988 1.00 86.56 177 LEU A C 1
ATOM 1484 O O . LEU A 1 177 ? -17.519 12.161 -4.459 1.00 86.56 177 LEU A O 1
ATOM 1488 N N . VAL A 1 178 ? -16.323 11.740 -6.312 1.00 88.69 178 VAL A N 1
ATOM 1489 C CA . VAL A 1 178 ? -17.363 12.166 -7.259 1.00 88.69 178 VAL A CA 1
ATOM 1490 C C . VAL A 1 178 ? -18.591 11.272 -7.136 1.00 88.69 178 VAL A C 1
ATOM 1492 O O . VAL A 1 178 ? -19.707 11.780 -7.028 1.00 88.69 178 VAL A O 1
ATOM 1495 N N . LEU A 1 179 ? -18.409 9.950 -7.079 1.00 88.62 179 LEU A N 1
ATOM 1496 C CA . LEU A 1 179 ? -19.533 9.039 -6.884 1.00 88.62 179 LEU A CA 1
ATOM 1497 C C . LEU A 1 179 ? -20.217 9.257 -5.528 1.00 88.62 179 LEU A C 1
ATOM 1499 O O . LEU A 1 179 ? -21.445 9.281 -5.462 1.00 88.62 179 LEU A O 1
ATOM 1503 N N . SER A 1 180 ? -19.443 9.472 -4.463 1.00 85.44 180 SER A N 1
ATOM 1504 C CA . SER A 1 180 ? -19.972 9.829 -3.142 1.00 85.44 180 SER A CA 1
ATOM 1505 C C . SER A 1 180 ? -20.808 11.107 -3.191 1.00 85.44 180 SER A C 1
ATOM 1507 O O . SER A 1 180 ? -21.916 11.154 -2.656 1.00 85.44 180 SER A O 1
ATOM 1509 N N . TRP A 1 181 ? -20.335 12.126 -3.909 1.00 84.62 181 TRP A N 1
ATOM 1510 C CA . TRP A 1 181 ? -21.071 13.368 -4.112 1.00 84.62 181 TRP A CA 1
ATOM 1511 C C . TRP A 1 181 ? -22.387 13.143 -4.875 1.00 84.62 181 TRP A C 1
ATOM 1513 O O . TRP A 1 181 ? -23.427 13.637 -4.439 1.00 84.62 181 TRP A O 1
ATOM 1523 N N . ILE A 1 182 ? -22.390 12.337 -5.942 1.00 87.62 182 ILE A N 1
ATOM 1524 C CA . ILE A 1 182 ? -23.612 11.982 -6.692 1.00 87.62 182 ILE A CA 1
ATOM 1525 C C . ILE A 1 182 ? -24.606 11.224 -5.798 1.00 87.62 182 ILE A C 1
ATOM 1527 O O . ILE A 1 182 ? -25.798 11.544 -5.761 1.00 87.62 182 ILE A O 1
ATOM 1531 N N . LEU A 1 183 ? -24.122 10.240 -5.036 1.00 85.38 183 LEU A N 1
ATOM 1532 C CA . LEU A 1 183 ? -24.939 9.469 -4.097 1.00 85.38 183 LEU A CA 1
ATOM 1533 C C . LEU A 1 183 ? -25.532 10.364 -3.008 1.00 85.38 183 LEU A C 1
ATOM 1535 O O . LEU A 1 183 ? -26.710 10.229 -2.691 1.00 85.38 183 LEU A O 1
ATOM 1539 N N . SER A 1 184 ? -24.770 11.341 -2.508 1.00 82.69 184 SER A N 1
ATOM 1540 C CA . SER A 1 184 ? -25.256 12.285 -1.495 1.00 82.69 184 SER A CA 1
ATOM 1541 C C . SER A 1 184 ? -26.474 13.099 -1.951 1.00 82.69 184 SER A C 1
ATOM 1543 O O . SER A 1 184 ? -27.272 13.517 -1.115 1.00 82.69 184 SER A O 1
ATOM 1545 N N . LYS A 1 185 ? -26.649 13.305 -3.267 1.00 85.56 185 LYS A N 1
ATOM 1546 C CA . LYS A 1 185 ? -27.799 14.021 -3.845 1.00 85.56 185 LYS A CA 1
ATOM 1547 C C . LYS A 1 185 ? -29.029 13.146 -4.057 1.00 85.56 185 LYS A C 1
ATOM 1549 O O . LYS A 1 185 ? -30.137 13.669 -4.055 1.00 85.56 185 LYS A O 1
ATOM 1554 N N . THR A 1 186 ? -28.842 11.846 -4.270 1.00 85.31 186 THR A N 1
ATOM 1555 C CA . THR A 1 186 ? -29.933 10.915 -4.601 1.00 85.31 186 THR A CA 1
ATOM 1556 C C . THR A 1 186 ? -30.414 10.149 -3.376 1.00 85.31 186 THR A C 1
ATOM 1558 O O . THR A 1 186 ? -31.608 10.125 -3.089 1.00 85.31 186 THR A O 1
ATOM 1561 N N . ARG A 1 187 ? -29.486 9.525 -2.646 1.00 79.38 187 ARG A N 1
ATOM 1562 C CA . ARG A 1 187 ? -29.731 8.765 -1.419 1.00 79.38 187 ARG A CA 1
ATOM 1563 C C . ARG A 1 187 ? -28.546 8.955 -0.472 1.00 79.38 187 ARG A C 1
ATOM 1565 O O . ARG A 1 187 ? -27.609 8.147 -0.509 1.00 79.38 187 ARG A O 1
ATOM 1572 N N . PRO A 1 188 ? -28.560 10.008 0.369 1.00 73.12 188 PRO A N 1
ATOM 1573 C CA . PRO A 1 188 ? -27.568 10.124 1.427 1.00 73.12 188 PRO A CA 1
ATOM 1574 C C . PRO A 1 188 ? -27.616 8.854 2.289 1.00 73.12 188 PRO A C 1
ATOM 1576 O O . PRO A 1 188 ? -28.670 8.241 2.427 1.00 73.12 188 PRO A O 1
ATOM 1579 N N . THR A 1 189 ? -26.455 8.433 2.798 1.00 72.00 189 THR A N 1
ATOM 1580 C CA . THR A 1 189 ? -26.319 7.326 3.765 1.00 72.00 189 THR A CA 1
ATOM 1581 C C . THR A 1 189 ? -26.815 5.943 3.301 1.00 72.00 189 THR A C 1
ATOM 1583 O O . THR A 1 189 ? -27.088 5.074 4.124 1.00 72.00 189 THR A O 1
ATOM 1586 N N . SER A 1 190 ? -26.827 5.664 1.990 1.00 73.81 190 SER A N 1
ATOM 1587 C CA . SER A 1 190 ? -27.241 4.360 1.425 1.00 73.81 190 SER A CA 1
ATOM 1588 C C . SER A 1 190 ? -26.496 3.131 1.980 1.00 73.81 190 SER A C 1
ATOM 1590 O O . SER A 1 190 ? -27.006 2.016 1.912 1.00 73.81 190 SER A O 1
ATOM 1592 N N . TRP A 1 191 ? -25.300 3.326 2.532 1.00 76.25 191 TRP A N 1
ATOM 1593 C CA . TRP A 1 191 ? -24.434 2.292 3.104 1.00 76.25 191 TRP A CA 1
ATOM 1594 C C . TRP A 1 191 ? -24.483 2.217 4.640 1.00 76.25 191 TRP A C 1
ATOM 1596 O O . TRP A 1 191 ? -23.771 1.414 5.234 1.00 76.25 191 TRP A O 1
ATOM 1606 N N . HIS A 1 192 ? -25.323 3.026 5.292 1.00 70.94 192 HIS A N 1
ATOM 1607 C CA . HIS A 1 192 ? -25.356 3.184 6.752 1.00 70.94 192 HIS A CA 1
ATOM 1608 C C . HIS A 1 192 ? -25.813 1.922 7.499 1.00 70.94 192 HIS A C 1
ATOM 1610 O O . HIS A 1 192 ? -25.285 1.633 8.561 1.00 70.94 192 HIS A O 1
ATOM 1616 N N . GLY A 1 193 ? -26.718 1.126 6.918 1.00 68.69 193 GLY A N 1
ATOM 1617 C CA . GLY A 1 193 ? -27.144 -0.160 7.494 1.00 68.69 193 GLY A CA 1
ATOM 1618 C C . GLY A 1 193 ? -26.268 -1.359 7.107 1.00 68.69 193 GLY A C 1
ATOM 1619 O O . GLY A 1 193 ? -26.457 -2.453 7.629 1.00 68.69 193 GLY A O 1
ATOM 1620 N N . ASN A 1 194 ? -25.328 -1.196 6.169 1.00 76.81 194 ASN A N 1
ATOM 1621 C CA . ASN A 1 194 ? -24.424 -2.271 5.765 1.00 76.81 194 ASN A CA 1
ATO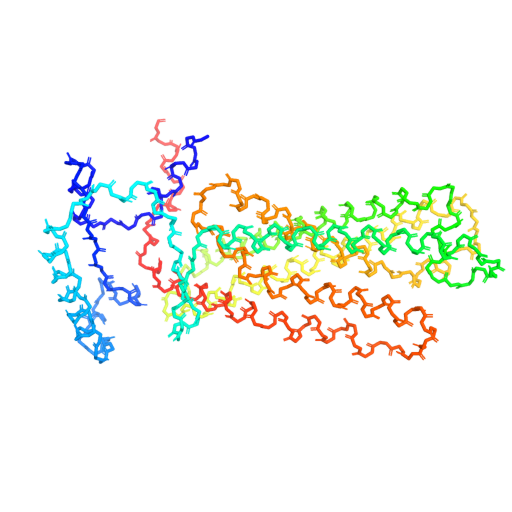M 1622 C C . ASN A 1 194 ? -23.076 -1.704 5.310 1.00 76.81 194 ASN A C 1
ATOM 1624 O O . ASN A 1 194 ? -22.895 -1.326 4.150 1.00 76.81 194 ASN A O 1
ATOM 1628 N N . SER A 1 195 ? -22.102 -1.724 6.219 1.00 74.69 195 SER A N 1
ATOM 1629 C CA . SER A 1 195 ? -20.736 -1.245 5.983 1.00 74.69 195 SER A CA 1
ATOM 1630 C C . SER A 1 195 ? -20.040 -1.930 4.799 1.00 74.69 195 SER A C 1
ATOM 1632 O O . SER A 1 195 ? -19.178 -1.328 4.162 1.00 74.69 195 SER A O 1
ATOM 1634 N N . THR A 1 196 ? -20.434 -3.161 4.444 1.00 79.25 196 THR A N 1
ATOM 1635 C CA . THR A 1 196 ? -19.848 -3.863 3.289 1.00 79.25 196 THR A CA 1
ATOM 1636 C C . THR A 1 196 ? -20.240 -3.207 1.968 1.00 79.25 196 THR A C 1
ATOM 1638 O O . THR A 1 196 ? -19.446 -3.191 1.029 1.00 79.25 196 THR A O 1
ATOM 1641 N N . LEU A 1 197 ? -21.414 -2.570 1.906 1.00 81.94 197 LEU A N 1
ATOM 1642 C CA . LEU A 1 197 ? -21.858 -1.838 0.725 1.00 81.94 197 LEU A CA 1
ATOM 1643 C C . LEU A 1 197 ? -20.936 -0.652 0.423 1.00 81.94 197 LEU A C 1
ATOM 1645 O O . LEU A 1 197 ? -20.681 -0.365 -0.741 1.00 81.94 197 LEU A O 1
ATOM 1649 N N . ALA A 1 198 ? -20.386 0.005 1.446 1.00 79.25 198 ALA A N 1
ATOM 1650 C CA . ALA A 1 198 ? -19.437 1.100 1.258 1.00 79.25 198 ALA A CA 1
ATOM 1651 C C . ALA A 1 198 ? -18.132 0.643 0.578 1.00 79.25 198 ALA A C 1
ATOM 1653 O O . ALA A 1 198 ? -17.555 1.403 -0.197 1.00 79.25 198 ALA A O 1
ATOM 1654 N N . ILE A 1 199 ? -17.704 -0.609 0.766 1.00 80.25 199 ILE A N 1
ATOM 1655 C CA . ILE A 1 199 ? -16.551 -1.170 0.042 1.00 80.25 199 ILE A CA 1
ATOM 1656 C C . ILE A 1 199 ? -16.862 -1.225 -1.457 1.00 80.25 199 ILE A C 1
ATOM 1658 O O . ILE A 1 199 ? -16.084 -0.749 -2.279 1.00 80.25 199 ILE A O 1
ATOM 1662 N N . PHE A 1 200 ? -18.033 -1.730 -1.840 1.00 83.25 200 PHE A N 1
ATOM 1663 C CA . PHE A 1 200 ? -18.422 -1.771 -3.251 1.00 83.25 200 PHE A CA 1
ATOM 1664 C C . PHE A 1 200 ? -18.710 -0.381 -3.824 1.00 83.25 200 PHE A C 1
ATOM 1666 O O . PHE A 1 200 ? -18.339 -0.100 -4.959 1.00 83.25 200 PHE A O 1
ATOM 1673 N N . LEU A 1 201 ? -19.323 0.511 -3.046 1.00 83.62 201 LEU A N 1
ATOM 1674 C CA . LEU A 1 201 ? -19.654 1.865 -3.486 1.00 83.62 201 LEU A CA 1
ATOM 1675 C C . LEU A 1 201 ? -18.435 2.776 -3.596 1.00 83.62 201 LEU A C 1
ATOM 1677 O O . LEU A 1 201 ? -18.492 3.722 -4.366 1.00 83.62 201 LEU A O 1
ATOM 1681 N N . PHE A 1 202 ? -17.353 2.544 -2.850 1.00 84.25 202 PHE A N 1
ATOM 1682 C CA . PHE A 1 202 ? -16.208 3.460 -2.851 1.00 84.25 202 PHE A CA 1
ATOM 1683 C C . PHE A 1 202 ? -14.900 2.801 -3.281 1.00 84.25 202 PHE A C 1
ATOM 1685 O O . PHE A 1 202 ? -14.129 3.428 -4.005 1.00 84.25 202 PHE A O 1
ATOM 1692 N N . SER A 1 203 ? -14.628 1.548 -2.916 1.00 83.75 203 SER A N 1
ATOM 1693 C CA . SER A 1 203 ? -13.380 0.876 -3.302 1.00 83.75 203 SER A CA 1
ATOM 1694 C C . SER A 1 203 ? -13.388 0.424 -4.764 1.00 83.75 203 SER A C 1
ATOM 1696 O O . SER A 1 203 ? -12.381 0.592 -5.448 1.00 83.75 203 SER A O 1
ATOM 1698 N N . LEU A 1 204 ? -14.509 -0.095 -5.277 1.00 85.38 204 LEU A N 1
ATOM 1699 C CA . LEU A 1 204 ? -14.596 -0.546 -6.674 1.00 85.38 204 LEU A CA 1
ATOM 1700 C C . LEU A 1 204 ? -14.476 0.622 -7.674 1.00 85.38 204 LEU A C 1
ATOM 1702 O O . LEU A 1 204 ? -13.679 0.513 -8.603 1.00 85.38 204 LEU A O 1
ATOM 1706 N N . PRO A 1 205 ? -15.149 1.770 -7.478 1.00 89.19 205 PRO A N 1
ATOM 1707 C CA . PRO A 1 205 ? -14.933 2.964 -8.296 1.00 89.19 205 PRO A CA 1
ATOM 1708 C C . PRO A 1 205 ? -13.499 3.495 -8.211 1.00 89.19 205 PRO A C 1
ATOM 1710 O O . PRO A 1 205 ? -12.949 3.900 -9.231 1.00 89.19 205 PRO A O 1
ATOM 1713 N N . CYS A 1 206 ? -12.860 3.424 -7.037 1.00 87.31 206 CYS A N 1
ATOM 1714 C CA . CYS A 1 206 ? -11.451 3.799 -6.888 1.00 87.31 206 CYS A CA 1
ATOM 1715 C C . CYS A 1 206 ? -10.559 2.925 -7.774 1.00 87.31 206 CYS A C 1
ATOM 1717 O O . CYS A 1 206 ? -9.736 3.427 -8.538 1.00 87.31 206 CYS A O 1
ATOM 1719 N N . LEU A 1 207 ? -10.777 1.609 -7.714 1.00 85.56 207 LEU A N 1
ATOM 1720 C CA . LEU A 1 207 ? -10.056 0.626 -8.514 1.00 85.56 207 LEU A CA 1
ATOM 1721 C C . LEU A 1 207 ? -10.317 0.810 -10.015 1.00 85.56 207 LEU A C 1
ATOM 1723 O O . LEU A 1 207 ? -9.375 0.762 -10.801 1.00 85.56 207 LEU A O 1
ATOM 1727 N N . LEU A 1 208 ? -11.559 1.083 -10.422 1.00 86.75 208 LEU A N 1
ATOM 1728 C CA . LEU A 1 208 ? -11.884 1.399 -11.815 1.00 86.75 208 LEU A CA 1
ATOM 1729 C C . LEU A 1 208 ? -11.169 2.667 -12.285 1.00 86.75 208 LEU A C 1
ATOM 1731 O O . LEU A 1 208 ? -10.546 2.648 -13.342 1.00 86.75 208 LEU A O 1
ATOM 1735 N N . GLY A 1 209 ? -11.208 3.745 -11.497 1.00 88.19 209 GLY A N 1
ATOM 1736 C CA . GLY A 1 209 ? -10.504 4.989 -11.807 1.00 88.19 209 GLY A CA 1
ATOM 1737 C C . GLY A 1 209 ? -8.996 4.773 -11.954 1.00 88.19 209 GLY A C 1
ATOM 1738 O O . GLY A 1 209 ? -8.398 5.247 -12.921 1.00 88.19 209 GLY A O 1
ATOM 1739 N N . PHE A 1 210 ? -8.404 3.982 -11.056 1.00 87.88 210 PHE A N 1
ATOM 1740 C CA . PHE A 1 210 ? -7.000 3.583 -11.125 1.00 87.88 210 PHE A CA 1
ATOM 1741 C C . PHE A 1 210 ? -6.685 2.806 -12.413 1.00 87.88 210 PHE A C 1
ATOM 1743 O O . PHE A 1 210 ? -5.771 3.184 -13.145 1.00 87.88 210 PHE A O 1
ATOM 1750 N N . ILE A 1 211 ? -7.451 1.752 -12.726 1.00 85.81 211 ILE A N 1
ATOM 1751 C CA . ILE A 1 211 ? -7.221 0.897 -13.904 1.00 85.81 211 ILE A CA 1
ATOM 1752 C C . ILE A 1 211 ? -7.414 1.681 -15.203 1.00 85.81 211 ILE A C 1
ATOM 1754 O O . ILE A 1 211 ? -6.574 1.592 -16.098 1.00 85.81 211 ILE A O 1
ATOM 1758 N N . ILE A 1 212 ? -8.494 2.461 -15.311 1.00 87.56 212 ILE A N 1
ATOM 1759 C CA . ILE A 1 212 ? -8.796 3.256 -16.506 1.00 87.56 212 ILE A CA 1
ATOM 1760 C C . ILE A 1 212 ? -7.676 4.262 -16.752 1.00 87.56 212 ILE A C 1
ATOM 1762 O O . ILE A 1 212 ? -7.167 4.346 -17.869 1.00 87.56 212 ILE A O 1
ATOM 1766 N N . PHE A 1 213 ? -7.258 5.004 -15.723 1.00 90.25 213 PHE A N 1
ATOM 1767 C CA . PHE A 1 213 ? -6.200 5.991 -15.892 1.00 90.25 213 PHE A CA 1
ATOM 1768 C C . PHE A 1 213 ? -4.863 5.338 -16.239 1.00 90.25 213 PHE A C 1
ATOM 1770 O O . PHE A 1 213 ? -4.175 5.804 -17.147 1.00 90.25 213 PHE A O 1
ATOM 1777 N N . ARG A 1 214 ? -4.524 4.224 -15.583 1.00 86.88 214 ARG A N 1
ATOM 1778 C CA . ARG A 1 214 ? -3.309 3.471 -15.893 1.00 86.88 214 ARG A CA 1
ATOM 1779 C C . ARG A 1 214 ? -3.301 2.992 -17.345 1.00 86.88 214 ARG A C 1
ATOM 1781 O O . ARG A 1 214 ? -2.318 3.197 -18.050 1.00 86.88 214 ARG A O 1
ATOM 1788 N N . TYR A 1 215 ? -4.414 2.431 -17.811 1.00 85.50 215 TYR A N 1
ATOM 1789 C CA . TYR A 1 215 ? -4.571 1.978 -19.190 1.00 85.50 215 TYR A CA 1
ATOM 1790 C C . TYR A 1 215 ? -4.443 3.131 -20.198 1.00 85.50 215 TYR A C 1
ATOM 1792 O O . TYR A 1 215 ? -3.696 3.029 -21.173 1.00 85.50 215 TYR A O 1
ATOM 1800 N N . LEU A 1 216 ? -5.121 4.256 -19.949 1.00 88.12 216 LEU A N 1
ATOM 1801 C CA . LEU A 1 216 ? -5.022 5.456 -20.786 1.00 88.12 216 LEU A CA 1
ATOM 1802 C C . LEU A 1 216 ? -3.594 6.008 -20.822 1.00 88.12 216 LEU A C 1
ATOM 1804 O O . LEU A 1 216 ? -3.113 6.424 -21.878 1.00 88.12 216 LEU A O 1
ATOM 1808 N N . PHE A 1 217 ? -2.903 5.989 -19.684 1.00 88.50 217 PHE A N 1
ATOM 1809 C CA . PHE A 1 217 ? -1.519 6.420 -19.595 1.00 88.50 217 PHE A CA 1
ATOM 1810 C C . PHE A 1 217 ? -0.587 5.512 -20.398 1.00 88.50 217 PHE A C 1
ATOM 1812 O O . PHE A 1 217 ? 0.262 6.015 -21.129 1.00 88.50 217 PHE A O 1
ATOM 1819 N N . ASP A 1 218 ? -0.764 4.194 -20.325 1.00 82.69 218 ASP A N 1
ATOM 1820 C CA . ASP A 1 218 ? 0.037 3.247 -21.102 1.00 82.69 218 ASP A CA 1
ATOM 1821 C C . ASP A 1 218 ? -0.183 3.439 -22.613 1.00 82.69 218 ASP A C 1
ATOM 1823 O O . ASP A 1 218 ? 0.774 3.399 -23.394 1.00 82.69 218 ASP A O 1
ATOM 1827 N N . LEU A 1 219 ? -1.417 3.736 -23.041 1.00 84.12 219 LEU A N 1
ATOM 1828 C CA . LEU A 1 219 ? -1.713 4.122 -24.426 1.00 84.12 219 LEU A CA 1
ATOM 1829 C C . LEU A 1 219 ? -1.000 5.422 -24.823 1.00 84.12 219 LEU A C 1
ATOM 1831 O O . LEU A 1 219 ? -0.367 5.485 -25.880 1.00 84.12 219 LEU A O 1
ATOM 1835 N N . LEU A 1 220 ? -1.069 6.451 -23.976 1.00 85.75 220 LEU A N 1
ATOM 1836 C CA . LEU A 1 220 ? -0.432 7.746 -24.215 1.00 85.75 220 LEU A CA 1
ATOM 1837 C C . LEU A 1 220 ? 1.096 7.626 -24.268 1.00 85.75 220 LEU A C 1
ATOM 1839 O O . LEU A 1 220 ? 1.719 8.152 -25.190 1.00 85.75 220 LEU A O 1
ATOM 1843 N N . HIS A 1 221 ? 1.697 6.880 -23.343 1.00 82.69 221 HIS A N 1
ATOM 1844 C CA . HIS A 1 221 ? 3.132 6.621 -23.301 1.00 82.69 221 HIS A CA 1
ATOM 1845 C C . HIS A 1 221 ? 3.607 5.924 -24.584 1.00 82.69 221 HIS A C 1
ATOM 1847 O O . HIS A 1 221 ? 4.558 6.381 -25.223 1.00 82.69 221 HIS A O 1
ATOM 1853 N N . ARG A 1 222 ? 2.887 4.891 -25.047 1.00 78.06 222 ARG A N 1
ATOM 1854 C CA . ARG A 1 222 ? 3.175 4.220 -26.328 1.00 78.06 222 ARG A CA 1
ATOM 1855 C C . ARG A 1 222 ? 3.051 5.174 -27.518 1.00 78.06 222 ARG A C 1
ATOM 1857 O O . ARG A 1 222 ? 3.888 5.135 -28.420 1.00 78.06 222 ARG A O 1
ATOM 1864 N N . CYS A 1 223 ? 2.047 6.049 -27.529 1.00 79.06 223 CYS A N 1
ATOM 1865 C CA . CYS A 1 223 ? 1.880 7.063 -28.572 1.00 79.06 223 CYS A CA 1
ATOM 1866 C C . CYS A 1 223 ? 3.029 8.084 -28.598 1.00 79.06 223 CYS A C 1
ATOM 1868 O O . CYS A 1 223 ? 3.515 8.420 -29.681 1.00 79.06 223 CYS A O 1
ATOM 1870 N N . ILE A 1 224 ? 3.487 8.552 -27.433 1.00 78.88 224 ILE A N 1
ATOM 1871 C CA . ILE A 1 224 ? 4.628 9.474 -27.314 1.00 78.88 224 ILE A CA 1
ATOM 1872 C C . ILE A 1 224 ? 5.895 8.810 -27.841 1.00 78.88 224 ILE A C 1
ATOM 1874 O O . ILE A 1 224 ? 6.569 9.384 -28.697 1.00 78.88 224 ILE A O 1
ATOM 1878 N N . LEU A 1 225 ? 6.173 7.578 -27.403 1.00 74.50 225 LEU A N 1
ATOM 1879 C CA . LEU A 1 225 ? 7.315 6.816 -27.893 1.00 74.50 225 LEU A CA 1
ATOM 1880 C C . LEU A 1 225 ? 7.256 6.697 -29.420 1.00 74.50 225 LEU A C 1
ATOM 1882 O O . LEU A 1 225 ? 8.198 7.111 -30.091 1.00 74.50 225 LEU A O 1
ATOM 1886 N N . ARG A 1 226 ? 6.129 6.259 -30.000 1.00 71.38 226 ARG A N 1
ATOM 1887 C CA . ARG A 1 226 ? 5.971 6.170 -31.466 1.00 71.38 226 ARG A CA 1
ATOM 1888 C C . ARG A 1 226 ? 6.323 7.478 -32.183 1.00 71.38 226 ARG A C 1
ATOM 1890 O O . ARG A 1 226 ? 7.069 7.430 -33.156 1.00 71.38 226 ARG A O 1
ATOM 1897 N N . LYS A 1 227 ? 5.846 8.631 -31.699 1.00 73.56 227 LYS A N 1
ATOM 1898 C CA . LYS A 1 227 ? 6.155 9.944 -32.301 1.00 73.56 227 LYS A CA 1
ATOM 1899 C C . LYS A 1 227 ? 7.638 10.303 -32.197 1.00 73.56 227 LYS A C 1
ATOM 1901 O O . LYS A 1 227 ? 8.213 10.785 -33.169 1.00 73.56 227 LYS A O 1
ATOM 1906 N N . CYS A 1 228 ? 8.269 10.042 -31.053 1.00 67.94 228 CYS A N 1
ATOM 1907 C CA . CYS A 1 228 ? 9.709 10.239 -30.883 1.00 67.94 228 CYS A CA 1
ATOM 1908 C C . CYS A 1 228 ? 10.533 9.325 -31.810 1.00 67.94 228 CYS A C 1
ATOM 1910 O O . CYS A 1 228 ? 11.593 9.728 -32.282 1.00 67.94 228 CYS A O 1
ATOM 1912 N N . PHE A 1 229 ? 10.029 8.124 -32.111 1.00 63.84 229 PHE A N 1
ATOM 1913 C CA . PHE A 1 229 ? 10.703 7.111 -32.928 1.00 63.84 229 PHE A CA 1
ATOM 1914 C C . PHE A 1 229 ? 10.481 7.234 -34.439 1.00 63.84 229 PHE A C 1
ATOM 1916 O O . PHE A 1 229 ? 11.364 6.865 -35.211 1.00 63.84 229 PHE A O 1
ATOM 1923 N N . GLN A 1 230 ? 9.338 7.759 -34.889 1.00 58.91 230 GLN A N 1
ATOM 1924 C CA . GLN A 1 230 ? 9.018 7.885 -36.319 1.00 58.91 230 GLN A CA 1
ATOM 1925 C C . GLN A 1 230 ? 10.029 8.770 -37.069 1.00 58.91 230 GLN A C 1
ATOM 1927 O O . GLN A 1 230 ? 10.230 8.617 -38.268 1.00 58.91 230 GLN A O 1
ATOM 1932 N N . LYS A 1 231 ? 10.739 9.638 -36.339 1.00 54.12 231 LYS A N 1
ATOM 1933 C CA . LYS A 1 231 ? 11.806 10.494 -36.861 1.00 54.12 231 LYS A CA 1
ATOM 1934 C C . LYS A 1 231 ? 13.116 9.750 -37.181 1.00 54.12 231 LYS A C 1
ATOM 1936 O O . LYS A 1 231 ? 14.000 10.367 -37.763 1.00 54.12 231 LYS A O 1
ATOM 1941 N N . SER A 1 232 ? 13.273 8.475 -36.788 1.00 54.84 232 SER A N 1
ATOM 1942 C CA . SER A 1 232 ? 14.572 7.777 -36.821 1.00 54.84 232 SER A CA 1
ATOM 1943 C C . SER A 1 232 ? 14.684 6.561 -37.759 1.00 54.84 232 SER A C 1
ATOM 1945 O O . SER A 1 232 ? 15.802 6.082 -37.918 1.00 54.84 232 SER A O 1
ATOM 1947 N N . SER A 1 233 ? 13.594 6.025 -38.334 1.00 52.91 233 SER A N 1
ATOM 1948 C CA . SER A 1 233 ? 13.567 5.008 -39.420 1.00 52.91 233 SER A CA 1
ATOM 1949 C C . SER A 1 233 ? 12.178 4.350 -39.514 1.00 52.91 233 SER A C 1
ATOM 1951 O O . SER A 1 233 ? 11.614 3.927 -38.503 1.00 52.91 233 SER A O 1
ATOM 1953 N N . GLU A 1 234 ? 11.658 4.198 -40.734 1.00 51.53 234 GLU A N 1
ATOM 1954 C CA . GLU A 1 234 ? 10.335 3.633 -41.055 1.00 51.53 234 GLU A CA 1
ATOM 1955 C C . GLU A 1 234 ? 10.202 2.126 -40.721 1.00 51.53 234 GLU A C 1
ATOM 1957 O O . GLU A 1 234 ? 9.110 1.641 -40.422 1.00 51.53 234 GLU A O 1
ATOM 1962 N N . TYR A 1 235 ? 11.324 1.397 -40.641 1.00 49.91 235 TYR A N 1
ATOM 1963 C CA . TYR A 1 235 ? 11.376 -0.053 -40.381 1.00 49.91 235 TYR A CA 1
ATOM 1964 C C . TYR A 1 235 ? 11.120 -0.434 -38.900 1.00 49.91 235 TYR A C 1
ATOM 1966 O O . TYR A 1 235 ? 10.872 -1.595 -38.576 1.00 49.91 235 TYR A O 1
ATOM 1974 N N . ASN A 1 236 ? 11.135 0.534 -37.972 1.00 55.59 236 ASN A N 1
ATOM 1975 C CA . ASN A 1 236 ? 11.109 0.279 -36.520 1.00 55.59 236 ASN A CA 1
ATOM 1976 C C . ASN A 1 236 ? 9.717 0.242 -35.874 1.00 55.59 236 ASN A C 1
ATOM 1978 O O . ASN A 1 236 ? 9.563 -0.232 -34.745 1.00 55.59 236 ASN A O 1
ATOM 1982 N N . THR A 1 237 ? 8.684 0.728 -36.560 1.00 55.81 237 THR A N 1
ATOM 1983 C CA . THR A 1 237 ? 7.342 0.916 -35.978 1.00 55.81 237 THR A CA 1
ATOM 1984 C C . THR A 1 237 ? 6.640 -0.406 -35.639 1.00 55.81 237 THR A C 1
ATOM 1986 O O . THR A 1 237 ? 5.904 -0.480 -34.653 1.00 55.81 237 THR A O 1
ATOM 1989 N N . LYS A 1 238 ? 6.914 -1.483 -36.390 1.00 57.22 238 LYS A N 1
ATOM 1990 C CA . LYS A 1 238 ? 6.311 -2.814 -36.180 1.00 57.22 238 LYS A CA 1
ATOM 1991 C C . LYS A 1 238 ? 6.853 -3.535 -34.935 1.00 57.22 238 LYS A C 1
ATOM 1993 O O . LYS A 1 238 ? 6.116 -4.290 -34.303 1.00 57.22 238 LYS A O 1
ATOM 1998 N N . HIS A 1 239 ? 8.106 -3.275 -34.552 1.00 57.56 239 HIS A N 1
ATOM 1999 C CA . HIS A 1 239 ? 8.726 -3.842 -33.345 1.00 57.56 239 HIS A CA 1
ATOM 2000 C C . HIS A 1 239 ? 8.352 -3.064 -32.073 1.00 57.56 239 HIS A C 1
ATOM 2002 O O . HIS A 1 239 ? 8.227 -3.663 -31.008 1.00 57.56 239 HIS A O 1
ATOM 2008 N N . LEU A 1 240 ? 8.056 -1.765 -32.197 1.00 58.94 240 LEU A N 1
ATOM 2009 C CA . LEU A 1 240 ? 7.610 -0.899 -31.096 1.00 58.94 240 LEU A CA 1
ATOM 2010 C C . LEU A 1 240 ? 6.325 -1.366 -30.404 1.00 58.94 240 LEU A C 1
ATOM 2012 O O . LEU A 1 240 ? 6.181 -1.214 -29.195 1.00 58.94 240 LEU A O 1
ATOM 2016 N N . ASN A 1 241 ? 5.397 -1.966 -31.149 1.00 57.88 241 ASN A N 1
ATOM 2017 C CA . ASN A 1 241 ? 4.143 -2.466 -30.578 1.00 57.88 241 ASN A CA 1
ATOM 2018 C C . ASN A 1 241 ? 4.312 -3.731 -29.750 1.00 57.88 241 ASN A C 1
ATOM 2020 O O . ASN A 1 241 ? 3.426 -4.060 -28.967 1.00 57.88 241 ASN A O 1
ATOM 2024 N N . LYS A 1 242 ? 5.425 -4.438 -29.942 1.00 61.22 242 LYS A N 1
ATOM 2025 C CA . LYS A 1 242 ? 5.711 -5.639 -29.181 1.00 61.22 242 LYS A CA 1
ATOM 2026 C C . LYS A 1 242 ? 6.391 -5.310 -27.854 1.00 61.22 242 LYS A C 1
ATOM 2028 O O . LYS A 1 242 ? 6.505 -6.232 -27.071 1.00 61.22 242 LYS A O 1
ATOM 2033 N N . ILE A 1 243 ? 6.853 -4.067 -27.617 1.00 64.06 243 ILE A N 1
ATOM 2034 C CA . ILE A 1 243 ? 7.653 -3.700 -26.433 1.00 64.06 243 ILE A CA 1
ATOM 2035 C C . ILE A 1 243 ? 6.809 -3.728 -25.168 1.00 64.06 243 ILE A C 1
ATOM 2037 O O . ILE A 1 243 ? 5.829 -2.992 -25.044 1.00 64.06 243 ILE A O 1
ATOM 2041 N N . HIS A 1 244 ? 7.262 -4.529 -24.214 1.00 69.31 244 HIS A N 1
ATOM 2042 C CA . HIS A 1 244 ? 6.703 -4.670 -22.887 1.00 69.31 244 HIS A CA 1
ATOM 2043 C C . HIS A 1 244 ? 7.696 -4.065 -21.895 1.00 69.31 244 HIS A C 1
ATOM 2045 O O . HIS A 1 244 ? 8.844 -4.497 -21.810 1.00 69.31 244 HIS A O 1
ATOM 2051 N N . PHE A 1 245 ? 7.263 -3.023 -21.187 1.00 76.25 245 PHE A N 1
ATOM 2052 C CA . PHE A 1 245 ? 8.048 -2.320 -20.165 1.00 76.25 245 PHE A CA 1
ATOM 2053 C C . PHE A 1 245 ? 7.776 -2.907 -18.772 1.00 76.25 245 PHE A C 1
ATOM 2055 O O . PHE A 1 245 ? 7.625 -2.174 -17.794 1.00 76.25 245 PHE A O 1
ATOM 2062 N N . ASP A 1 246 ? 7.641 -4.230 -18.695 1.00 77.69 246 ASP A N 1
ATOM 2063 C CA . ASP A 1 246 ? 7.126 -4.912 -17.507 1.00 77.69 246 ASP A CA 1
ATOM 2064 C C . ASP A 1 246 ? 8.066 -4.724 -16.312 1.00 77.69 246 ASP A C 1
ATOM 2066 O O . ASP A 1 246 ? 7.612 -4.476 -15.196 1.00 77.69 246 ASP A O 1
ATOM 2070 N N . PHE A 1 247 ? 9.384 -4.728 -16.546 1.00 83.06 247 PHE A N 1
ATOM 2071 C CA . PHE A 1 247 ? 10.363 -4.426 -15.504 1.00 83.06 247 PHE A CA 1
ATOM 2072 C C . PHE A 1 247 ? 10.207 -2.999 -14.973 1.00 83.06 247 PHE A C 1
ATOM 2074 O O . PHE A 1 247 ? 10.070 -2.818 -13.766 1.00 83.06 247 PHE A O 1
ATOM 2081 N N . GLU A 1 248 ? 10.224 -1.985 -15.844 1.00 86.81 248 GLU A N 1
ATOM 2082 C CA . GLU A 1 248 ? 10.120 -0.582 -15.435 1.00 86.81 248 GLU A CA 1
ATOM 2083 C C . GLU A 1 248 ? 8.792 -0.313 -14.712 1.00 86.81 248 GLU A C 1
ATOM 2085 O O . GLU A 1 248 ? 8.761 0.420 -13.721 1.00 86.81 248 GLU A O 1
ATOM 2090 N N . GLN A 1 249 ? 7.709 -0.952 -15.158 1.00 84.44 249 GLN A N 1
ATOM 2091 C CA . GLN A 1 249 ? 6.404 -0.902 -14.510 1.00 84.44 249 GLN A CA 1
ATOM 2092 C C . GLN A 1 249 ? 6.428 -1.550 -13.119 1.00 84.44 249 GLN A C 1
ATOM 2094 O O . GLN A 1 249 ? 6.070 -0.891 -12.142 1.00 84.44 249 GLN A O 1
ATOM 2099 N N . ASN A 1 250 ? 6.886 -2.793 -12.995 1.00 85.69 250 ASN A N 1
ATOM 2100 C CA . ASN A 1 250 ? 6.936 -3.515 -11.720 1.00 85.69 250 ASN A CA 1
ATOM 2101 C C . ASN A 1 250 ? 7.886 -2.839 -10.719 1.00 85.69 250 ASN A C 1
ATOM 2103 O O . ASN A 1 250 ? 7.568 -2.686 -9.539 1.00 85.69 250 ASN A O 1
ATOM 2107 N N . PHE A 1 251 ? 9.029 -2.352 -11.198 1.00 90.00 251 PHE A N 1
ATOM 2108 C CA . PHE A 1 251 ? 9.988 -1.624 -10.380 1.00 90.00 251 PHE A CA 1
ATOM 2109 C C . PHE A 1 251 ? 9.447 -0.262 -9.925 1.00 90.00 251 PHE A C 1
ATOM 2111 O O . PHE A 1 251 ? 9.671 0.130 -8.782 1.00 90.00 251 PHE A O 1
ATOM 2118 N N . SER A 1 252 ? 8.664 0.436 -10.757 1.00 90.94 252 SER A N 1
ATOM 2119 C CA . SER A 1 252 ? 8.014 1.691 -10.347 1.00 90.94 252 SER A CA 1
ATOM 2120 C C . SER A 1 252 ? 7.039 1.508 -9.176 1.00 90.94 252 SER A C 1
ATOM 2122 O O . SER A 1 252 ? 6.947 2.380 -8.313 1.00 90.94 252 SER A O 1
ATOM 2124 N N . VAL A 1 253 ? 6.349 0.362 -9.090 1.00 88.62 253 VAL A N 1
ATOM 2125 C CA . VAL A 1 253 ? 5.490 0.026 -7.941 1.00 88.62 253 VAL A CA 1
ATOM 2126 C C . VAL A 1 253 ? 6.339 -0.140 -6.679 1.00 88.62 253 VAL A C 1
ATOM 2128 O O . VAL A 1 253 ? 6.031 0.458 -5.650 1.00 88.62 253 VAL A O 1
ATOM 2131 N N . LEU A 1 254 ? 7.452 -0.876 -6.765 1.00 91.38 254 LEU A N 1
ATOM 2132 C CA . LEU A 1 254 ? 8.389 -1.043 -5.649 1.00 91.38 254 LEU A CA 1
ATOM 2133 C C . LEU A 1 254 ? 8.986 0.288 -5.164 1.00 91.38 254 LEU A C 1
ATOM 2135 O O . LEU A 1 254 ? 9.152 0.471 -3.959 1.00 91.38 254 LEU A O 1
ATOM 2139 N N . ILE A 1 255 ? 9.271 1.229 -6.072 1.00 92.56 255 ILE A N 1
ATOM 2140 C CA . ILE A 1 255 ? 9.738 2.579 -5.713 1.00 92.56 255 ILE A CA 1
ATOM 2141 C C . ILE A 1 255 ? 8.675 3.343 -4.918 1.00 92.56 255 ILE A C 1
ATOM 2143 O O . ILE A 1 255 ? 8.998 4.049 -3.969 1.00 92.56 255 ILE A O 1
ATOM 2147 N N . ILE A 1 256 ? 7.396 3.208 -5.261 1.00 91.19 256 ILE A N 1
ATOM 2148 C CA . ILE A 1 256 ? 6.327 3.888 -4.516 1.00 91.19 256 ILE A CA 1
ATOM 2149 C C . ILE A 1 256 ? 6.215 3.328 -3.100 1.00 91.19 256 ILE A C 1
ATOM 2151 O O . ILE A 1 256 ? 6.119 4.099 -2.145 1.00 91.19 256 ILE A O 1
ATOM 2155 N N . TYR A 1 257 ? 6.299 2.006 -2.944 1.00 90.31 257 TYR A N 1
ATOM 2156 C CA . TYR A 1 257 ? 6.341 1.391 -1.619 1.00 90.31 257 TYR A CA 1
ATOM 2157 C C . TYR A 1 257 ? 7.603 1.781 -0.842 1.00 90.31 257 TYR A C 1
ATOM 2159 O O . TYR A 1 257 ? 7.511 2.042 0.355 1.00 90.31 257 TYR A O 1
ATOM 2167 N N . SER A 1 258 ? 8.765 1.901 -1.493 1.00 93.06 258 SER A N 1
ATOM 2168 C CA . SER A 1 258 ? 9.988 2.355 -0.820 1.00 93.06 258 SER A CA 1
ATOM 2169 C C . SER A 1 258 ? 9.890 3.809 -0.358 1.00 93.06 258 SER A C 1
ATOM 2171 O O . SER A 1 258 ? 10.230 4.098 0.787 1.00 93.06 258 SER A O 1
ATOM 2173 N N . LEU A 1 259 ? 9.330 4.704 -1.176 1.00 91.75 259 LEU A N 1
ATOM 2174 C CA . LEU A 1 259 ? 9.028 6.082 -0.784 1.00 91.75 259 LEU A CA 1
ATOM 2175 C C . LEU A 1 259 ? 8.032 6.133 0.379 1.00 91.75 259 LEU A C 1
ATOM 2177 O O . LEU A 1 259 ? 8.228 6.892 1.326 1.00 91.75 259 LEU A O 1
ATOM 2181 N N . SER A 1 260 ? 6.994 5.297 0.347 1.00 89.25 260 SER A N 1
ATOM 2182 C CA . SER A 1 260 ? 6.013 5.197 1.429 1.00 89.25 260 SER A CA 1
ATOM 2183 C C . SER A 1 260 ? 6.651 4.714 2.741 1.00 89.25 260 SER A C 1
ATOM 2185 O O . SER A 1 260 ? 6.410 5.308 3.792 1.00 89.25 260 SER A O 1
ATOM 2187 N N . MET A 1 261 ? 7.540 3.716 2.688 1.00 91.31 261 MET A N 1
ATOM 2188 C CA . MET A 1 261 ? 8.320 3.254 3.845 1.00 91.31 261 MET A CA 1
ATOM 2189 C C . MET A 1 261 ? 9.290 4.330 4.359 1.00 91.31 261 MET A C 1
ATOM 2191 O O . MET A 1 261 ? 9.407 4.533 5.563 1.00 91.31 261 MET A O 1
ATOM 2195 N N . ILE A 1 262 ? 9.940 5.091 3.474 1.00 91.69 262 ILE A N 1
ATOM 2196 C CA . ILE A 1 262 ? 10.780 6.233 3.872 1.00 91.69 262 ILE A CA 1
ATOM 2197 C C . ILE A 1 262 ? 9.937 7.252 4.650 1.00 91.69 262 ILE A C 1
ATOM 2199 O O . ILE A 1 262 ? 10.300 7.636 5.762 1.00 91.69 262 ILE A O 1
ATOM 2203 N N . ILE A 1 263 ? 8.771 7.633 4.120 1.00 89.44 263 ILE A N 1
ATOM 2204 C CA . ILE A 1 263 ? 7.834 8.531 4.811 1.00 89.44 263 ILE A CA 1
ATOM 2205 C C . ILE A 1 263 ? 7.401 7.929 6.158 1.00 89.44 263 ILE A C 1
ATOM 2207 O O . ILE A 1 263 ? 7.318 8.652 7.153 1.00 89.44 263 ILE A O 1
ATOM 2211 N N . SER A 1 264 ? 7.182 6.613 6.234 1.00 86.94 264 SER A N 1
ATOM 2212 C CA . SER A 1 264 ? 6.864 5.916 7.487 1.00 86.94 264 SER A CA 1
ATOM 2213 C C . SER A 1 264 ? 7.937 6.082 8.547 1.00 86.94 264 SER A C 1
ATOM 2215 O O . SER A 1 264 ? 7.606 6.386 9.688 1.00 86.94 264 SER A O 1
ATOM 2217 N N . ILE A 1 265 ? 9.203 5.885 8.183 1.00 87.94 265 ILE A N 1
ATOM 2218 C CA . ILE A 1 265 ? 10.326 5.951 9.121 1.00 87.94 265 ILE A CA 1
ATOM 2219 C C . ILE A 1 265 ? 10.484 7.375 9.671 1.00 87.94 265 ILE A C 1
ATOM 2221 O O . ILE A 1 265 ? 10.756 7.545 10.856 1.00 87.94 265 ILE A O 1
ATOM 2225 N N . TYR A 1 266 ? 10.284 8.400 8.836 1.00 87.62 266 TYR A N 1
ATOM 2226 C CA . TYR A 1 266 ? 10.496 9.796 9.236 1.00 87.62 266 TYR A CA 1
ATOM 2227 C C . TYR A 1 266 ? 9.283 10.469 9.884 1.00 87.62 266 TYR A C 1
ATOM 2229 O O . TYR A 1 266 ? 9.448 11.424 10.640 1.00 87.62 266 TYR A O 1
ATOM 2237 N N . SER A 1 267 ? 8.061 10.015 9.601 1.00 79.69 267 SER A N 1
ATOM 2238 C CA . SER A 1 267 ? 6.849 10.723 10.040 1.00 79.69 267 SER A CA 1
ATOM 2239 C C . SER A 1 267 ? 6.513 10.562 11.527 1.00 79.69 267 SER A C 1
ATOM 2241 O O . SER A 1 267 ? 5.589 11.228 11.991 1.00 79.69 267 SER A O 1
ATOM 2243 N N . ASN A 1 268 ? 7.232 9.711 12.276 1.00 67.62 268 ASN A N 1
ATOM 2244 C CA . ASN A 1 268 ? 6.969 9.352 13.684 1.00 67.62 268 ASN A CA 1
ATOM 2245 C C . ASN A 1 268 ? 5.479 9.076 13.993 1.00 67.62 268 ASN A C 1
ATOM 2247 O O . ASN A 1 268 ? 5.003 9.246 15.114 1.00 67.62 268 ASN A O 1
ATOM 2251 N N . SER A 1 269 ? 4.711 8.712 12.966 1.00 64.94 269 SER A N 1
ATOM 2252 C CA . SER A 1 269 ? 3.263 8.614 13.021 1.00 64.94 269 SER A CA 1
ATOM 2253 C C . SER A 1 269 ? 2.885 7.148 13.091 1.00 64.94 269 SER A C 1
ATOM 2255 O O . SER A 1 269 ? 3.218 6.359 12.205 1.00 64.94 269 SER A O 1
ATOM 2257 N N . GLN A 1 270 ? 2.142 6.792 14.139 1.00 63.19 270 GLN A N 1
ATOM 2258 C CA . GLN A 1 270 ? 1.682 5.424 14.370 1.00 63.19 270 GLN A CA 1
ATOM 2259 C C . GLN A 1 270 ? 0.779 4.906 13.236 1.00 63.19 270 GLN A C 1
ATOM 2261 O O . GLN A 1 270 ? 0.653 3.707 13.018 1.00 63.19 270 GLN A O 1
ATOM 2266 N N . TYR A 1 271 ? 0.186 5.808 12.453 1.00 62.94 271 TYR A N 1
ATOM 2267 C CA . TYR A 1 271 ? -0.694 5.456 11.340 1.00 62.94 271 TYR A CA 1
ATOM 2268 C C . TYR A 1 271 ? 0.047 4.895 10.122 1.00 62.94 271 TYR A C 1
ATOM 2270 O O . TYR A 1 271 ? -0.579 4.305 9.244 1.00 62.94 271 TYR A O 1
ATOM 2278 N N . VAL A 1 272 ? 1.373 5.045 10.051 1.00 63.88 272 VAL A N 1
ATOM 2279 C CA . VAL A 1 272 ? 2.143 4.620 8.873 1.00 63.88 272 VAL A CA 1
ATOM 2280 C C . VAL A 1 272 ? 2.612 3.161 8.971 1.00 63.88 272 VAL A C 1
ATOM 2282 O O . VAL A 1 272 ? 3.103 2.609 7.991 1.00 63.88 272 VAL A O 1
ATOM 2285 N N . TYR A 1 273 ? 2.332 2.461 10.079 1.00 67.44 273 TYR A N 1
ATOM 2286 C CA . TYR A 1 273 ? 2.603 1.020 10.205 1.00 67.44 273 TYR A CA 1
ATOM 2287 C C . TYR A 1 273 ? 1.778 0.145 9.254 1.00 67.44 273 TYR A C 1
ATOM 2289 O O . TYR A 1 273 ? 2.228 -0.941 8.892 1.00 67.44 273 TYR A O 1
ATOM 2297 N N . ILE A 1 274 ? 0.632 0.634 8.765 1.00 71.38 274 ILE A N 1
ATOM 2298 C CA . ILE A 1 274 ? -0.131 -0.035 7.695 1.00 71.38 274 ILE A CA 1
ATOM 2299 C C . ILE A 1 274 ? 0.752 -0.237 6.452 1.00 71.38 274 ILE A C 1
ATOM 2301 O O . ILE A 1 274 ? 0.690 -1.284 5.804 1.00 71.38 274 ILE A O 1
ATOM 2305 N N . THR A 1 275 ? 1.645 0.718 6.172 1.00 80.88 275 THR A N 1
ATOM 2306 C CA . THR A 1 275 ? 2.607 0.638 5.069 1.00 80.88 275 THR A CA 1
ATOM 2307 C C . THR A 1 275 ? 3.520 -0.571 5.205 1.00 80.88 275 THR A C 1
ATOM 2309 O O . THR A 1 275 ? 3.769 -1.249 4.210 1.00 80.88 275 THR A O 1
ATOM 2312 N N . LEU A 1 276 ? 3.999 -0.879 6.418 1.00 82.00 276 LEU A N 1
ATOM 2313 C CA . LEU A 1 276 ? 4.872 -2.030 6.646 1.00 82.00 276 LEU A CA 1
ATOM 2314 C C . LEU A 1 276 ? 4.156 -3.330 6.285 1.00 82.00 276 LEU A C 1
ATOM 2316 O O . LEU A 1 276 ? 4.719 -4.158 5.577 1.00 82.00 276 LEU A O 1
ATOM 2320 N N . ILE A 1 277 ? 2.915 -3.493 6.737 1.00 79.75 277 ILE A N 1
ATOM 2321 C CA . ILE A 1 277 ? 2.158 -4.729 6.530 1.00 79.75 277 ILE A CA 1
ATOM 2322 C C . ILE A 1 277 ? 1.986 -4.989 5.044 1.00 79.75 277 ILE A C 1
ATOM 2324 O O . ILE A 1 277 ? 2.313 -6.070 4.569 1.00 79.75 277 ILE A O 1
ATOM 2328 N N . TRP A 1 278 ? 1.548 -3.987 4.286 1.00 82.62 278 TRP A N 1
ATOM 2329 C CA . TRP A 1 278 ? 1.405 -4.136 2.841 1.00 82.62 278 TRP A CA 1
ATOM 2330 C C . TRP A 1 278 ? 2.749 -4.374 2.154 1.00 82.62 278 TRP A C 1
ATOM 2332 O O . TRP A 1 278 ? 2.835 -5.224 1.270 1.00 82.62 278 TRP A O 1
ATOM 2342 N N . SER A 1 279 ? 3.804 -3.689 2.595 1.00 86.94 279 SER A N 1
ATOM 2343 C CA . SER A 1 279 ? 5.146 -3.823 2.019 1.00 86.94 279 SER A CA 1
ATOM 2344 C C . SER A 1 279 ? 5.762 -5.205 2.261 1.00 86.94 279 SER A C 1
ATOM 2346 O O . SER A 1 279 ? 6.424 -5.720 1.367 1.00 86.94 279 SER A O 1
ATOM 2348 N N . ILE A 1 280 ? 5.525 -5.839 3.418 1.00 85.38 280 ILE A N 1
ATOM 2349 C CA . ILE A 1 280 ? 6.033 -7.191 3.726 1.00 85.38 280 ILE A CA 1
ATOM 2350 C C . ILE A 1 280 ? 5.470 -8.232 2.760 1.00 85.38 280 ILE A C 1
ATOM 2352 O O . ILE A 1 280 ? 6.177 -9.166 2.397 1.00 85.38 280 ILE A O 1
ATOM 2356 N N . PHE A 1 281 ? 4.223 -8.078 2.319 1.00 83.12 281 PHE A N 1
ATOM 2357 C CA . PHE A 1 281 ? 3.657 -8.989 1.330 1.00 83.12 281 PHE A CA 1
ATOM 2358 C C . PHE A 1 281 ? 4.061 -8.574 -0.081 1.00 83.12 281 PHE A C 1
ATOM 2360 O O . PHE A 1 281 ? 4.618 -9.370 -0.823 1.00 83.12 281 PHE A O 1
ATOM 2367 N N . ILE A 1 282 ? 3.831 -7.318 -0.455 1.00 83.94 282 ILE A N 1
ATOM 2368 C CA . ILE A 1 282 ? 3.943 -6.873 -1.846 1.00 83.94 282 ILE A CA 1
ATOM 2369 C C . ILE A 1 282 ? 5.405 -6.823 -2.309 1.00 83.94 282 ILE A C 1
ATOM 2371 O O . ILE A 1 282 ? 5.719 -7.314 -3.394 1.00 83.94 282 ILE A O 1
ATOM 2375 N N . CYS A 1 283 ? 6.323 -6.284 -1.502 1.00 87.94 283 CYS A N 1
ATOM 2376 C CA . CYS A 1 283 ? 7.696 -6.049 -1.947 1.00 87.94 283 CYS A CA 1
ATOM 2377 C C . CYS A 1 283 ? 8.479 -7.344 -2.229 1.00 87.94 283 CYS A C 1
ATOM 2379 O O . CYS A 1 283 ? 9.018 -7.457 -3.332 1.00 87.94 283 CYS A O 1
ATOM 2381 N N . PRO A 1 284 ? 8.534 -8.348 -1.327 1.00 87.06 284 PRO A N 1
ATOM 2382 C CA . PRO A 1 284 ? 9.239 -9.602 -1.602 1.00 87.06 284 PRO A CA 1
ATOM 2383 C C . PRO A 1 284 ? 8.729 -10.325 -2.846 1.00 87.06 284 PRO A C 1
ATOM 2385 O O . PRO A 1 2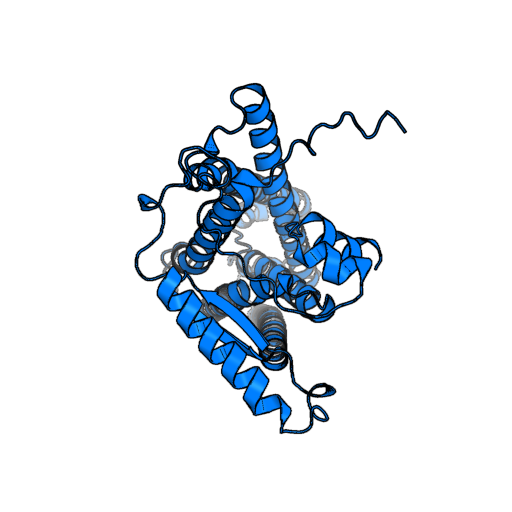84 ? 9.507 -10.948 -3.556 1.00 87.06 284 PRO A O 1
ATOM 2388 N N . LEU A 1 285 ? 7.441 -10.212 -3.155 1.00 81.38 285 LEU A N 1
ATOM 2389 C CA . LEU A 1 285 ? 6.844 -10.883 -4.304 1.00 81.38 285 LEU A CA 1
ATOM 2390 C C . LEU A 1 285 ? 7.219 -10.240 -5.623 1.00 81.38 285 LEU A C 1
ATOM 2392 O O . LEU A 1 285 ? 7.610 -10.942 -6.548 1.00 81.38 285 LEU A O 1
ATOM 2396 N N . TYR A 1 286 ? 7.135 -8.913 -5.710 1.00 83.38 286 TYR A N 1
ATOM 2397 C CA . TYR A 1 286 ? 7.620 -8.203 -6.888 1.00 83.38 286 TYR A CA 1
ATOM 2398 C C . TYR A 1 286 ? 9.126 -8.414 -7.066 1.00 83.38 286 TYR A C 1
ATOM 2400 O O . TYR A 1 286 ? 9.591 -8.534 -8.194 1.00 83.38 286 TYR A O 1
ATOM 2408 N N . LEU A 1 287 ? 9.885 -8.547 -5.974 1.00 86.56 287 LEU A N 1
ATOM 2409 C CA . LEU A 1 287 ? 11.290 -8.944 -6.037 1.00 86.56 287 LEU A CA 1
ATOM 2410 C C . LEU A 1 287 ? 11.476 -10.369 -6.571 1.00 86.56 287 LEU A C 1
ATOM 2412 O O . LEU A 1 287 ? 12.290 -10.565 -7.468 1.00 86.56 287 LEU A O 1
ATOM 2416 N N . ILE A 1 288 ? 10.707 -11.349 -6.089 1.00 84.44 288 ILE A N 1
ATOM 2417 C CA . ILE A 1 288 ? 10.716 -12.723 -6.614 1.00 84.44 288 ILE A CA 1
ATOM 2418 C C . ILE A 1 288 ? 10.334 -12.729 -8.095 1.00 84.44 288 ILE A C 1
ATOM 2420 O O . ILE A 1 288 ? 10.996 -13.393 -8.885 1.00 84.44 288 ILE A O 1
ATOM 2424 N N . LEU A 1 289 ? 9.326 -11.961 -8.504 1.00 81.44 289 LEU A N 1
ATOM 2425 C CA . LEU A 1 289 ? 8.924 -11.832 -9.903 1.00 81.44 289 LEU A CA 1
ATOM 2426 C C . LEU A 1 289 ? 10.064 -11.242 -10.743 1.00 81.44 289 LEU A C 1
ATOM 2428 O O . LEU A 1 289 ? 10.428 -11.790 -11.777 1.00 81.44 289 LEU A O 1
ATOM 2432 N N . ILE A 1 290 ? 10.710 -10.186 -10.249 1.00 82.38 290 ILE A N 1
ATOM 2433 C CA . ILE A 1 290 ? 11.856 -9.568 -10.918 1.00 82.38 290 ILE A CA 1
ATOM 2434 C C . ILE A 1 290 ? 13.033 -10.546 -11.049 1.00 82.38 290 ILE A C 1
ATOM 2436 O O . ILE A 1 290 ? 13.680 -10.569 -12.097 1.00 82.38 290 ILE A O 1
ATOM 2440 N N . ILE A 1 291 ? 13.313 -11.339 -10.011 1.00 83.19 291 ILE A N 1
ATOM 2441 C CA . ILE A 1 291 ? 14.385 -12.344 -9.996 1.00 83.19 291 ILE A CA 1
ATOM 2442 C C . ILE A 1 291 ? 14.046 -13.521 -10.916 1.00 83.19 291 ILE A C 1
ATOM 2444 O O . ILE A 1 291 ? 14.901 -13.983 -11.665 1.00 83.19 291 ILE A O 1
ATOM 2448 N N . THR A 1 292 ? 12.814 -14.020 -10.878 1.00 79.75 292 THR A N 1
ATOM 2449 C CA . THR A 1 292 ? 12.378 -15.153 -11.708 1.00 79.75 292 THR A CA 1
ATOM 2450 C C . THR A 1 292 ? 12.385 -14.786 -13.184 1.00 79.75 292 THR A C 1
ATOM 2452 O O . THR A 1 292 ? 12.940 -15.541 -13.976 1.00 79.75 292 THR A O 1
ATOM 2455 N N . GLU A 1 293 ? 11.890 -13.602 -13.556 1.00 75.94 293 GLU A N 1
ATOM 2456 C CA . GLU A 1 293 ? 12.041 -13.066 -14.914 1.00 75.94 293 GLU A CA 1
ATOM 2457 C C . GLU A 1 293 ? 13.509 -12.975 -15.330 1.00 75.94 293 GLU A C 1
ATOM 2459 O O . GLU A 1 293 ? 13.857 -13.364 -16.441 1.00 75.94 293 GLU A O 1
ATOM 2464 N N . PHE A 1 294 ? 14.378 -12.497 -14.436 1.00 77.44 294 PHE A N 1
ATOM 2465 C CA . PHE A 1 294 ? 15.810 -12.403 -14.704 1.00 77.44 294 PHE A CA 1
ATOM 2466 C C . PHE A 1 294 ? 16.443 -13.783 -14.956 1.00 77.44 294 PHE A C 1
ATOM 2468 O O . PHE A 1 294 ? 17.165 -13.960 -15.937 1.00 77.44 294 PHE A O 1
ATOM 2475 N N . ILE A 1 295 ? 16.130 -14.784 -14.126 1.00 77.56 295 ILE A N 1
ATOM 2476 C CA . ILE A 1 295 ? 16.637 -16.159 -14.273 1.00 77.56 295 ILE A CA 1
ATOM 2477 C C . ILE A 1 295 ? 16.105 -16.815 -15.555 1.00 77.56 295 ILE A C 1
ATOM 2479 O O . ILE A 1 295 ? 16.864 -17.474 -16.268 1.00 77.56 295 ILE A O 1
ATOM 2483 N N . LEU A 1 296 ? 14.811 -16.656 -15.848 1.00 73.12 296 LEU A N 1
ATOM 2484 C CA . LEU A 1 296 ? 14.176 -17.228 -17.038 1.00 73.12 296 LEU A CA 1
ATOM 2485 C C . LEU A 1 296 ? 14.739 -16.611 -18.319 1.00 73.12 296 LEU A C 1
ATOM 2487 O O . LEU A 1 296 ? 15.072 -17.346 -19.250 1.00 73.12 296 LEU A O 1
ATOM 2491 N N . HIS A 1 297 ? 14.915 -15.287 -18.334 1.00 68.50 297 HIS A N 1
ATOM 2492 C CA . HIS A 1 297 ? 15.547 -14.574 -19.439 1.00 68.50 297 HIS A CA 1
ATOM 2493 C C . HIS A 1 297 ? 16.977 -15.076 -19.677 1.00 68.50 297 HIS A C 1
ATOM 2495 O O . HIS A 1 297 ? 17.338 -15.403 -20.806 1.00 68.50 297 HIS A O 1
ATOM 2501 N N . TRP A 1 298 ? 17.763 -15.235 -18.607 1.00 68.06 298 TRP A N 1
ATOM 2502 C CA . TRP A 1 298 ? 19.138 -15.726 -18.701 1.00 68.06 298 TRP A CA 1
ATOM 2503 C C . TRP A 1 298 ? 19.239 -17.153 -19.250 1.00 68.06 298 TRP A C 1
ATOM 2505 O O . TRP A 1 298 ? 20.140 -17.460 -20.027 1.00 68.06 298 TRP A O 1
ATOM 2515 N N . LYS A 1 299 ? 18.316 -18.042 -18.868 1.00 69.31 299 LYS A N 1
ATOM 2516 C CA . LYS A 1 299 ? 18.324 -19.436 -19.334 1.00 69.31 299 LYS A CA 1
ATOM 2517 C C . LYS A 1 299 ? 17.788 -19.617 -20.762 1.00 69.31 299 LYS A C 1
ATOM 2519 O O . LYS A 1 299 ? 17.809 -20.744 -21.242 1.00 69.31 299 LYS A O 1
ATOM 2524 N N . GLN A 1 300 ? 17.305 -18.557 -21.426 1.00 65.62 300 GLN A N 1
ATOM 2525 C CA . GLN A 1 300 ? 16.654 -18.615 -22.748 1.00 65.62 300 GLN A CA 1
ATOM 2526 C C . GLN A 1 300 ? 15.517 -19.658 -22.835 1.00 65.62 300 GLN A C 1
ATOM 2528 O O . GLN A 1 300 ? 15.160 -20.123 -23.916 1.00 65.62 300 GLN A O 1
ATOM 2533 N N . ILE A 1 301 ? 14.920 -20.032 -21.697 1.00 58.09 301 ILE A N 1
ATOM 2534 C CA . ILE A 1 301 ? 13.814 -20.993 -21.648 1.00 58.09 301 ILE A CA 1
ATOM 2535 C C . ILE A 1 301 ? 12.541 -20.219 -21.989 1.00 58.09 301 ILE A C 1
ATOM 2537 O O . ILE A 1 301 ? 11.908 -19.622 -21.119 1.00 58.09 301 ILE A O 1
ATOM 2541 N N . PHE A 1 302 ? 12.186 -20.183 -23.274 1.00 47.94 302 PHE A N 1
ATOM 2542 C CA . PHE A 1 302 ? 10.948 -19.560 -23.733 1.00 47.94 302 PHE A CA 1
ATOM 2543 C C . PHE A 1 302 ? 9.778 -20.550 -23.705 1.00 47.94 302 PHE A C 1
ATOM 2545 O O . PHE A 1 302 ? 9.713 -21.496 -24.486 1.00 47.94 302 PHE A O 1
ATOM 2552 N N . GLY A 1 303 ? 8.813 -20.248 -22.839 1.00 45.91 303 GLY A N 1
ATOM 2553 C CA . GLY A 1 303 ? 7.427 -20.704 -22.872 1.00 45.91 303 GLY A CA 1
ATOM 2554 C C . GLY A 1 303 ? 6.578 -19.586 -22.268 1.00 45.91 303 GLY A C 1
ATOM 2555 O O . GLY A 1 303 ? 6.704 -19.280 -21.086 1.00 45.91 303 GLY A O 1
ATOM 2556 N N . LYS A 1 304 ? 5.823 -18.894 -23.119 1.00 49.25 304 LYS A N 1
ATOM 2557 C CA . LYS A 1 304 ? 5.205 -17.589 -22.862 1.00 49.25 304 LYS A CA 1
ATOM 2558 C C . LYS A 1 304 ? 3.968 -17.649 -21.944 1.00 49.25 304 LYS A C 1
ATOM 2560 O O . LYS A 1 304 ? 3.182 -18.589 -21.990 1.00 49.25 304 LYS A O 1
ATOM 2565 N N . ASP A 1 305 ? 3.796 -16.565 -21.189 1.00 51.66 305 ASP A N 1
ATOM 2566 C CA . ASP A 1 305 ? 2.531 -15.951 -20.750 1.00 51.66 305 ASP A CA 1
ATOM 2567 C C . ASP A 1 305 ? 1.761 -16.510 -19.529 1.00 51.66 305 ASP A C 1
ATOM 2569 O O . ASP A 1 305 ? 0.965 -15.767 -18.955 1.00 51.66 305 ASP A O 1
ATOM 2573 N N . PHE A 1 306 ? 1.990 -17.735 -19.036 1.00 46.25 306 PHE A N 1
ATOM 2574 C CA . PHE A 1 306 ? 1.092 -18.287 -17.994 1.00 46.25 306 PHE A CA 1
ATOM 2575 C C . PHE A 1 306 ? 1.342 -17.777 -16.556 1.00 46.25 306 PHE A C 1
ATOM 2577 O O . PHE A 1 306 ? 0.417 -17.716 -15.751 1.00 46.25 306 PHE A O 1
ATOM 2584 N N . HIS A 1 307 ? 2.568 -17.375 -16.202 1.00 49.25 307 HIS A N 1
ATOM 2585 C CA . HIS A 1 307 ? 2.907 -17.007 -14.812 1.00 49.25 307 HIS A CA 1
ATOM 2586 C C . HIS A 1 307 ? 2.873 -15.500 -14.515 1.00 49.25 307 HIS A C 1
ATOM 2588 O O . HIS A 1 307 ? 2.782 -15.111 -13.350 1.00 49.25 307 HIS A O 1
ATOM 2594 N N . GLN A 1 308 ? 2.902 -14.647 -15.542 1.00 54.34 308 GLN A N 1
ATOM 2595 C CA . GLN A 1 308 ? 3.074 -13.198 -15.376 1.00 54.34 308 GLN A CA 1
ATOM 2596 C C . GLN A 1 308 ? 1.795 -12.474 -14.930 1.00 54.34 308 GLN A C 1
ATOM 2598 O O . GLN A 1 308 ? 1.884 -11.454 -14.252 1.00 54.34 308 GLN A O 1
ATOM 2603 N N . LEU A 1 309 ? 0.610 -13.011 -15.251 1.00 51.31 309 LEU A N 1
ATOM 2604 C CA . LEU A 1 309 ? -0.661 -12.353 -14.930 1.00 51.31 309 LEU A CA 1
ATOM 2605 C C . LEU A 1 309 ? -1.286 -12.838 -13.612 1.00 51.31 309 LEU A C 1
ATOM 2607 O O . LEU A 1 309 ? -1.818 -12.034 -12.853 1.00 51.31 309 LEU A O 1
ATOM 2611 N N . TYR A 1 310 ? -1.223 -14.143 -13.318 1.00 55.59 310 TYR A N 1
ATOM 2612 C CA . TYR A 1 310 ? -1.940 -14.724 -12.174 1.00 55.59 310 TYR A CA 1
ATOM 2613 C C . TYR A 1 310 ? -1.186 -14.600 -10.850 1.00 55.59 310 TYR A C 1
ATOM 2615 O O . TYR A 1 310 ? -1.820 -14.439 -9.812 1.00 55.59 310 TYR A O 1
ATOM 2623 N N . LEU A 1 311 ? 0.151 -14.633 -10.861 1.00 59.62 311 LEU A N 1
ATOM 2624 C CA . LEU A 1 311 ? 0.947 -14.604 -9.631 1.00 59.62 311 LEU A CA 1
ATOM 2625 C C . LEU A 1 311 ? 0.818 -13.265 -8.868 1.00 59.62 311 LEU A C 1
ATOM 2627 O O . LEU A 1 311 ? 0.560 -13.299 -7.667 1.00 59.62 311 LEU A O 1
ATOM 2631 N N . PRO A 1 312 ? 0.876 -12.081 -9.511 1.00 62.31 312 PRO A N 1
ATOM 2632 C CA . PRO A 1 312 ? 0.623 -10.814 -8.813 1.00 62.31 312 PRO A CA 1
ATOM 2633 C C . PRO A 1 312 ? -0.828 -10.687 -8.314 1.00 62.31 312 PRO A C 1
ATOM 2635 O O . PRO A 1 312 ? -1.095 -10.079 -7.275 1.00 62.31 312 PRO A O 1
ATOM 2638 N N . LEU A 1 313 ? -1.776 -11.285 -9.040 1.00 59.09 313 LEU A N 1
ATOM 2639 C CA . LEU A 1 313 ? -3.217 -11.188 -8.790 1.00 59.09 313 LEU A CA 1
ATOM 2640 C C . LEU A 1 313 ? -3.664 -12.095 -7.631 1.00 59.09 313 LEU A C 1
ATOM 2642 O O . LEU A 1 313 ? -4.438 -11.677 -6.775 1.00 59.09 313 LEU A O 1
ATOM 2646 N N . LEU A 1 314 ? -3.114 -13.307 -7.546 1.00 60.78 314 LEU A N 1
ATOM 2647 C CA . LEU A 1 314 ? -3.414 -14.270 -6.484 1.00 60.78 314 LEU A CA 1
ATOM 2648 C C . LEU A 1 314 ? -2.803 -13.842 -5.142 1.00 60.78 314 LEU A C 1
ATOM 2650 O O . LEU A 1 314 ? -3.363 -14.129 -4.089 1.00 60.78 314 LEU A O 1
ATOM 2654 N N . ILE A 1 315 ? -1.685 -13.109 -5.165 1.00 62.03 315 ILE A N 1
ATOM 2655 C CA . ILE A 1 315 ? -0.954 -12.769 -3.939 1.00 62.03 315 ILE A CA 1
ATOM 2656 C C . ILE A 1 315 ? -1.244 -11.348 -3.435 1.00 62.03 315 ILE A C 1
ATOM 2658 O O . ILE A 1 315 ? -1.196 -11.096 -2.230 1.00 62.03 315 ILE A O 1
ATOM 2662 N N . SER A 1 316 ? -1.692 -10.438 -4.306 1.00 66.75 316 SER A N 1
ATOM 2663 C CA . SER A 1 316 ? -2.346 -9.196 -3.857 1.00 66.75 316 SER A CA 1
ATOM 2664 C C . SER A 1 316 ? -3.648 -9.459 -3.091 1.00 66.75 316 SER A C 1
ATOM 2666 O O . SER A 1 316 ? -4.113 -8.575 -2.373 1.00 66.75 316 SER A O 1
ATOM 2668 N N . PHE A 1 317 ? -4.189 -10.682 -3.151 1.00 68.75 317 PHE A N 1
ATOM 2669 C CA . PHE A 1 317 ? -5.403 -11.085 -2.449 1.00 68.75 317 PHE A CA 1
ATOM 2670 C C . PHE A 1 317 ? -5.288 -10.954 -0.924 1.00 68.75 317 PHE A C 1
ATOM 2672 O O . PHE A 1 317 ? -6.234 -10.492 -0.297 1.00 68.75 317 PHE A O 1
ATOM 2679 N N . PHE A 1 318 ? -4.140 -11.275 -0.310 1.00 69.56 318 PHE A N 1
ATOM 2680 C CA . PHE A 1 318 ? -3.992 -11.158 1.149 1.00 69.56 318 PHE A CA 1
ATOM 2681 C C . PHE A 1 318 ? -3.967 -9.692 1.626 1.00 69.56 318 PHE A C 1
ATOM 2683 O O . PHE A 1 318 ? -4.809 -9.335 2.455 1.00 69.56 318 PHE A O 1
ATOM 2690 N N . PRO A 1 319 ? -3.109 -8.799 1.081 1.00 76.00 319 PRO A N 1
ATOM 2691 C CA . PRO A 1 319 ? -3.205 -7.366 1.361 1.00 76.00 319 PRO A CA 1
ATOM 2692 C C . PRO A 1 319 ? -4.588 -6.791 1.046 1.00 76.00 319 PRO A C 1
ATOM 2694 O O . PRO A 1 319 ? -5.076 -5.946 1.794 1.00 76.00 319 PRO A O 1
ATOM 2697 N N . LEU A 1 320 ? -5.235 -7.256 -0.028 1.00 73.44 320 LEU A N 1
ATOM 2698 C CA . LEU A 1 320 ? -6.567 -6.811 -0.429 1.00 73.44 320 LEU A CA 1
ATOM 2699 C C . LEU A 1 320 ? -7.639 -7.212 0.591 1.00 73.44 320 LEU A C 1
ATOM 2701 O O . LEU A 1 320 ? -8.360 -6.335 1.054 1.00 73.44 320 LEU A O 1
ATOM 2705 N N . ILE A 1 321 ? -7.725 -8.489 0.980 1.00 75.50 321 ILE A N 1
ATOM 2706 C CA . ILE A 1 321 ? -8.661 -8.974 2.010 1.00 75.50 321 ILE A CA 1
ATOM 2707 C C . ILE A 1 321 ? -8.457 -8.191 3.302 1.00 75.50 321 ILE A C 1
ATOM 2709 O O . ILE A 1 321 ? -9.413 -7.679 3.879 1.00 75.50 321 ILE A O 1
ATOM 2713 N N . HIS A 1 322 ? -7.204 -8.061 3.727 1.00 75.62 322 HIS A N 1
ATOM 2714 C CA . HIS A 1 322 ? -6.863 -7.356 4.949 1.00 75.62 322 HIS A CA 1
ATOM 2715 C C . HIS A 1 322 ? -7.265 -5.873 4.885 1.00 75.62 322 HIS A C 1
ATOM 2717 O O . HIS A 1 322 ? -7.811 -5.328 5.840 1.00 75.62 322 HIS A O 1
ATOM 2723 N N . THR A 1 323 ? -7.072 -5.224 3.733 1.00 75.50 323 THR A N 1
ATOM 2724 C CA . THR A 1 323 ? -7.506 -3.837 3.507 1.00 75.50 323 THR A CA 1
ATOM 2725 C C . THR A 1 323 ? -9.026 -3.719 3.522 1.00 75.50 323 THR A C 1
ATOM 2727 O O . THR A 1 323 ? -9.552 -2.830 4.184 1.00 75.50 323 THR A O 1
ATOM 2730 N N . ILE A 1 324 ? -9.738 -4.618 2.837 1.00 75.31 324 ILE A N 1
ATOM 2731 C CA . ILE A 1 324 ? -11.205 -4.681 2.823 1.00 75.31 324 ILE A CA 1
ATOM 2732 C C . ILE A 1 324 ? -11.733 -4.817 4.250 1.00 75.31 324 ILE A C 1
ATOM 2734 O O . ILE A 1 324 ? -12.653 -4.102 4.636 1.00 75.31 324 ILE A O 1
ATOM 2738 N N . GLU A 1 325 ? -11.130 -5.683 5.058 1.00 79.31 325 GLU A N 1
ATOM 2739 C CA . GLU A 1 325 ? -11.538 -5.886 6.439 1.00 79.31 325 GLU A CA 1
ATOM 2740 C C . GLU A 1 325 ? -11.277 -4.668 7.329 1.00 79.31 325 GLU A C 1
ATOM 2742 O O . GLU A 1 325 ? -12.184 -4.239 8.046 1.00 79.31 325 GLU A O 1
ATOM 2747 N N . ILE A 1 326 ? -10.081 -4.073 7.261 1.00 75.12 326 ILE A N 1
ATOM 2748 C CA . ILE A 1 326 ? -9.768 -2.842 7.999 1.00 75.12 326 ILE A CA 1
ATOM 2749 C C . ILE A 1 326 ? -10.744 -1.736 7.608 1.00 75.12 326 ILE A C 1
ATOM 2751 O O . ILE A 1 326 ? -11.327 -1.099 8.480 1.00 75.12 326 ILE A O 1
ATOM 2755 N N . VAL A 1 327 ? -10.961 -1.527 6.308 1.00 75.06 327 VAL A N 1
ATOM 2756 C CA . VAL A 1 327 ? -11.888 -0.510 5.800 1.00 75.06 327 VAL A CA 1
ATOM 2757 C C . VAL A 1 327 ? -13.303 -0.782 6.299 1.00 75.06 327 VAL A C 1
ATOM 2759 O O . VAL A 1 327 ? -13.939 0.128 6.821 1.00 75.06 327 VAL A O 1
ATOM 2762 N N . ASN A 1 328 ? -13.782 -2.024 6.222 1.00 75.12 328 ASN A N 1
ATOM 2763 C CA . ASN A 1 328 ? -15.102 -2.408 6.717 1.00 75.12 328 ASN A CA 1
ATOM 2764 C C . ASN A 1 328 ? -15.274 -2.089 8.209 1.00 75.12 328 ASN A C 1
ATOM 2766 O O . ASN A 1 328 ? -16.326 -1.609 8.621 1.00 75.12 328 ASN A O 1
ATOM 2770 N N . ARG A 1 329 ? -14.241 -2.327 9.023 1.00 73.00 329 ARG A N 1
ATOM 2771 C CA . ARG A 1 329 ? -14.264 -2.032 10.462 1.00 73.00 329 ARG A CA 1
ATOM 2772 C C . ARG A 1 329 ? -14.207 -0.552 10.759 1.00 73.00 329 ARG A C 1
ATOM 2774 O O . ARG A 1 329 ? -14.996 -0.082 11.567 1.00 73.00 329 ARG A O 1
ATOM 2781 N N . LEU A 1 330 ? -13.304 0.176 10.104 1.00 72.81 330 LEU A N 1
ATOM 2782 C CA . LEU A 1 330 ? -13.243 1.626 10.239 1.00 72.81 330 LEU A CA 1
ATOM 2783 C C . LEU A 1 330 ? -14.607 2.215 9.886 1.00 72.81 330 LEU A C 1
ATOM 2785 O O . LEU A 1 330 ? -15.144 3.001 10.653 1.00 72.81 330 LEU A O 1
ATOM 2789 N N . LEU A 1 331 ? -15.228 1.757 8.797 1.00 71.94 331 LEU A N 1
ATOM 2790 C CA . LEU A 1 331 ? -16.587 2.156 8.446 1.00 71.94 331 LEU A CA 1
ATOM 2791 C C . LEU A 1 331 ? -17.581 1.820 9.565 1.00 71.94 331 LEU A C 1
ATOM 2793 O O . LEU A 1 331 ? -18.291 2.720 9.991 1.00 71.94 331 LEU A O 1
ATOM 2797 N N . ARG A 1 332 ? -17.595 0.596 10.111 1.00 70.94 332 ARG A N 1
ATOM 2798 C CA . ARG A 1 332 ? -18.468 0.231 11.250 1.00 70.94 332 ARG A CA 1
ATOM 2799 C C . ARG A 1 332 ? -18.291 1.123 12.475 1.00 70.94 332 ARG A C 1
ATOM 2801 O O . ARG A 1 332 ? -19.280 1.481 13.103 1.00 70.94 332 ARG A O 1
ATOM 2808 N N . ILE A 1 333 ? -17.057 1.508 12.784 1.00 67.00 333 ILE A N 1
ATOM 2809 C CA . ILE A 1 333 ? -16.735 2.386 13.914 1.00 67.00 333 ILE A CA 1
ATOM 2810 C C . ILE A 1 333 ? -17.156 3.837 13.624 1.00 67.00 333 ILE A C 1
ATOM 2812 O O . ILE A 1 333 ? -17.649 4.524 14.514 1.00 67.00 333 ILE A O 1
ATOM 2816 N N . PHE A 1 334 ? -16.988 4.313 12.385 1.00 63.31 334 PHE A N 1
ATOM 2817 C CA . PHE A 1 334 ? -17.232 5.711 12.007 1.00 63.31 334 PHE A CA 1
ATOM 2818 C C . PHE A 1 334 ? -18.652 6.006 11.497 1.00 63.31 334 PHE A C 1
ATOM 2820 O O . PHE A 1 334 ? -18.997 7.179 11.357 1.00 63.31 334 PHE A O 1
ATOM 2827 N N . ILE A 1 335 ? -19.495 4.993 11.266 1.00 62.78 335 ILE A N 1
ATOM 2828 C CA . ILE A 1 335 ? -20.918 5.129 10.890 1.00 62.78 335 ILE A CA 1
ATOM 2829 C C . ILE A 1 335 ? -21.711 6.143 11.756 1.00 62.78 335 ILE A C 1
ATOM 2831 O O . ILE A 1 335 ? -22.463 6.920 11.166 1.00 62.78 335 ILE A O 1
ATOM 2835 N N . PRO A 1 336 ? -21.527 6.235 13.090 1.00 49.94 336 PRO A N 1
ATOM 2836 C CA . PRO A 1 336 ? -22.188 7.236 13.935 1.00 49.94 336 PRO A CA 1
ATOM 2837 C C . PRO A 1 336 ? -21.396 8.543 14.073 1.00 49.94 336 PRO A C 1
ATOM 2839 O O . PRO A 1 336 ? -21.925 9.534 14.569 1.00 49.94 336 PRO A O 1
ATOM 2842 N N . MET A 1 337 ? -20.125 8.577 13.657 1.00 47.16 337 MET A N 1
ATOM 2843 C CA . MET A 1 337 ? -19.236 9.728 13.876 1.00 47.16 337 MET A CA 1
ATOM 2844 C C . MET A 1 337 ? -19.258 10.749 12.738 1.00 47.16 337 MET A C 1
ATOM 2846 O O . MET A 1 337 ? -18.697 11.839 12.888 1.00 47.16 337 MET A O 1
ATOM 2850 N N . VAL A 1 338 ? -19.949 10.457 11.628 1.00 44.72 338 VAL A N 1
ATOM 2851 C CA . VAL A 1 338 ? -20.276 11.458 10.601 1.00 44.72 338 VAL A CA 1
ATOM 2852 C C . VAL A 1 338 ? -21.397 12.361 11.129 1.00 44.72 338 VAL A C 1
ATOM 2854 O O . VAL A 1 338 ? -22.538 12.351 10.679 1.00 44.72 338 VAL A O 1
ATOM 2857 N N . THR A 1 339 ? -21.046 13.156 12.135 1.00 35.88 339 THR A N 1
ATOM 2858 C CA . THR A 1 339 ? -21.774 14.357 12.540 1.00 35.88 339 THR A CA 1
ATOM 2859 C C . THR A 1 339 ? -21.858 15.330 11.349 1.00 35.88 339 THR A C 1
ATOM 2861 O O . THR A 1 339 ? -21.037 15.253 10.429 1.00 35.88 339 THR A O 1
ATOM 2864 N N . PRO A 1 340 ? -22.819 16.274 11.323 1.00 36.06 340 PRO A N 1
ATOM 2865 C CA . PRO A 1 340 ? -23.091 17.166 10.185 1.00 36.06 340 PRO A CA 1
ATOM 2866 C C . PRO A 1 340 ? -22.013 18.253 9.951 1.00 36.06 340 PRO A C 1
ATOM 2868 O O . PRO A 1 340 ? -22.306 19.367 9.514 1.00 36.06 340 PRO A O 1
ATOM 2871 N N . LEU A 1 341 ? -20.740 17.945 10.206 1.00 37.53 341 LEU A N 1
ATOM 2872 C CA . LEU A 1 341 ? -19.587 18.797 9.910 1.00 37.53 341 LEU A CA 1
ATOM 2873 C C . LEU A 1 341 ? -19.270 18.898 8.409 1.00 37.53 341 LEU A C 1
ATOM 2875 O O . LEU A 1 341 ? -18.528 19.787 8.009 1.00 37.53 341 LEU A O 1
ATOM 2879 N N . PHE A 1 342 ? -19.889 18.069 7.563 1.00 33.91 342 PHE A N 1
ATOM 2880 C CA . PHE A 1 342 ? -19.895 18.253 6.104 1.00 33.91 342 PHE A CA 1
ATOM 2881 C C . PHE A 1 342 ? -21.025 19.178 5.608 1.00 33.91 342 PHE A C 1
ATOM 2883 O O . PHE A 1 342 ? -21.378 19.159 4.430 1.00 33.91 342 PHE A O 1
ATOM 2890 N N . SER A 1 343 ? -21.583 20.037 6.470 1.00 31.50 343 SER A N 1
ATOM 2891 C CA . SER A 1 343 ? -22.276 21.232 5.988 1.00 31.50 343 SER A CA 1
ATOM 2892 C C . SER A 1 343 ? -21.230 22.302 5.651 1.00 31.50 343 SER A C 1
ATOM 2894 O O . SER A 1 343 ? -20.680 22.979 6.514 1.00 31.50 343 SER A O 1
ATOM 2896 N N . PHE A 1 344 ? -20.958 22.485 4.360 1.00 33.16 344 PHE A N 1
ATOM 2897 C CA . PHE A 1 344 ? -20.070 23.521 3.803 1.00 33.16 344 PHE A CA 1
ATOM 2898 C C . PHE A 1 344 ? -20.501 24.977 4.139 1.00 33.16 344 PHE A C 1
ATOM 2900 O O . PHE A 1 344 ? -19.942 25.931 3.607 1.00 33.16 344 PHE A O 1
ATOM 2907 N N . GLY A 1 345 ? -21.511 25.171 4.997 1.00 30.06 345 GLY A N 1
ATOM 2908 C CA . GLY A 1 345 ? -22.137 26.459 5.306 1.00 30.06 345 GLY A CA 1
ATOM 2909 C C . GLY A 1 345 ? -21.439 27.295 6.383 1.00 30.06 345 GLY A C 1
ATOM 2910 O O . GLY A 1 345 ? -21.739 28.479 6.494 1.00 30.06 345 GLY A O 1
ATOM 2911 N N . TRP A 1 346 ? -20.504 26.731 7.153 1.00 28.45 346 TRP A N 1
ATOM 2912 C CA . TRP A 1 346 ? -19.863 27.451 8.267 1.00 28.45 346 TRP A CA 1
ATOM 2913 C C . TRP A 1 346 ? -18.570 28.195 7.903 1.00 28.45 346 TRP A C 1
ATOM 2915 O O . TRP A 1 346 ? -18.109 29.014 8.686 1.00 28.45 346 TRP A O 1
ATOM 2925 N N . ILE A 1 347 ? -18.004 27.980 6.710 1.00 37.00 347 ILE A N 1
ATOM 2926 C CA . ILE A 1 347 ? -16.765 28.661 6.271 1.00 37.00 347 ILE A CA 1
ATOM 2927 C C . ILE A 1 347 ? -17.047 30.040 5.631 1.00 37.00 347 ILE A C 1
ATOM 2929 O O . ILE A 1 347 ? -16.130 30.820 5.416 1.00 37.00 347 ILE A O 1
ATOM 2933 N N . LEU A 1 348 ? -18.315 30.390 5.382 1.00 30.95 348 LEU A N 1
ATOM 2934 C CA . LEU A 1 348 ? -18.717 31.684 4.797 1.00 30.95 348 LEU A CA 1
ATOM 2935 C C . LEU A 1 348 ? -19.447 32.618 5.779 1.00 30.95 348 LEU A C 1
ATOM 2937 O O . LEU A 1 348 ? -19.978 33.648 5.372 1.00 30.95 348 LEU A O 1
ATOM 2941 N N . ARG A 1 349 ? -19.490 32.273 7.070 1.00 29.89 349 ARG A N 1
ATOM 2942 C CA . ARG A 1 349 ? -20.004 33.144 8.137 1.00 29.89 349 ARG A CA 1
ATOM 2943 C C . ARG A 1 349 ? -18.998 33.186 9.282 1.00 29.89 349 ARG A C 1
ATOM 2945 O O . ARG A 1 349 ? -19.204 32.566 10.320 1.00 29.89 349 ARG A O 1
ATOM 2952 N N . GLY A 1 350 ? -17.896 33.879 9.040 1.00 33.31 350 GLY A N 1
ATOM 2953 C CA . GLY A 1 350 ? -16.884 34.243 10.024 1.00 33.31 350 GLY A CA 1
ATOM 2954 C C . GLY A 1 350 ? -16.245 35.539 9.586 1.00 33.31 350 GLY A C 1
ATOM 2955 O O . GLY A 1 350 ? -15.703 35.525 8.459 1.00 33.31 350 GLY A O 1
#

Sequence (350 aa):
NVILQKIPRWLRFRSDYDIFNLSYSRLGYDFGYFLDGYTYHTPLDQLSTFKQGVIQDLGDNLAILIRNILLERNQQINDINDADPLIYFDVLSRYLMIYKLSTSILIQKILIILIIIIGIMRIIFDHIYHRQQNFSCNDLHCIYFRFKYPLIIRIISIIIYSISNILSMIIGLVFSLVLSWILSKTRPTSWHGNSTLAIFLFSLPCLLGFIIFRYLFDLLHRCILRKCFQKSSEYNTKHLNKIHFDFEQNFSVLIIYSLSMIISIYSNSQYVYITLIWSIFICPLYLILIITEFILHWKQIFGKDFHQLYLPLLISFFPLIHTIEIVNRLLRIFIPMVTPLFSFGWILRG

Organism: NCBI:txid433720